Protein AF-A0A7Z0BJG9-F1 (afdb_monomer_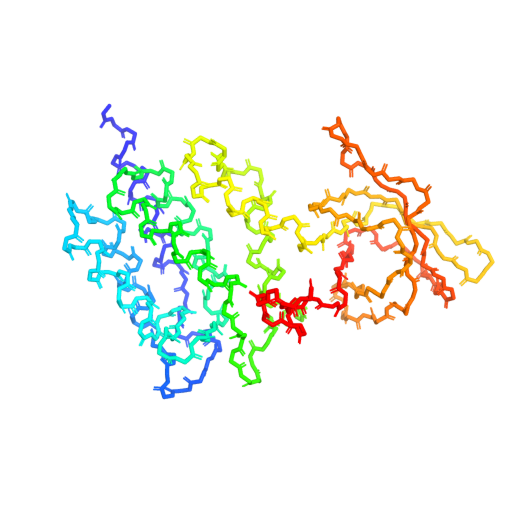lite)

Secondary structure (DSSP, 8-state):
--HHHHHHHHHHHHHHHS-GGGS---TTT--HHHHHHHHHHHHH--SHHHHHHHHHHHHBTTSEEGGGTEE-THHHHHHHHHHHHHHH--THHHHHHHHHHHHHHHSEEPTT-SB-TTS-BHHHHHHHHHSSSS--GGGGHHHHHHHHHHHHTS-EEEEEEEEEETTEEEEEEEEES---SS-EEEEEEETTEEEEEEEEEEEE--BTTB-EEEEEETT----S--TT-EEEETTTTTS-S-----

Radius of gyration: 19.1 Å; chains: 1; bounding box: 52×35×58 Å

Structure (mmCIF, N/CA/C/O backbone):
data_AF-A0A7Z0BJG9-F1
#
_entry.id   AF-A0A7Z0BJG9-F1
#
loop_
_atom_site.group_PDB
_atom_site.id
_atom_site.type_symbol
_atom_site.label_atom_id
_atom_site.label_alt_id
_atom_site.label_comp_id
_atom_site.label_asym_id
_atom_site.label_entity_id
_atom_site.label_seq_id
_atom_site.pdbx_PDB_ins_code
_atom_site.Cartn_x
_atom_site.Cartn_y
_atom_site.Cartn_z
_atom_site.occupancy
_atom_site.B_iso_or_equiv
_atom_site.auth_seq_id
_atom_site.auth_comp_id
_atom_site.auth_asym_id
_atom_site.auth_atom_id
_atom_site.pdbx_PDB_model_num
ATOM 1 N N . MET A 1 1 ? -28.431 11.168 9.954 1.00 44.25 1 MET A N 1
ATOM 2 C CA . MET A 1 1 ? -28.175 10.293 11.124 1.00 44.25 1 MET A CA 1
ATOM 3 C C . MET A 1 1 ? -28.339 8.784 10.853 1.00 44.25 1 MET A C 1
ATOM 5 O O . MET A 1 1 ? -28.050 8.002 11.743 1.00 44.25 1 MET A O 1
ATOM 9 N N . ARG A 1 2 ? -28.765 8.351 9.648 1.00 40.09 2 ARG A N 1
ATOM 10 C CA . ARG A 1 2 ? -28.899 6.925 9.264 1.00 40.09 2 ARG A CA 1
ATOM 11 C C . ARG A 1 2 ? -27.663 6.350 8.535 1.00 40.09 2 ARG A C 1
ATOM 13 O O . ARG A 1 2 ? -27.561 5.141 8.433 1.00 40.09 2 ARG A O 1
ATOM 20 N N . ARG A 1 3 ? -26.754 7.223 8.069 1.00 46.69 3 ARG A N 1
ATOM 21 C CA . ARG A 1 3 ? -25.541 6.903 7.288 1.00 46.69 3 ARG A CA 1
ATOM 22 C C . ARG A 1 3 ? -24.426 6.322 8.170 1.00 46.69 3 ARG A C 1
ATOM 24 O O . ARG A 1 3 ? -24.133 5.147 8.069 1.00 46.69 3 ARG A O 1
ATOM 31 N N . THR A 1 4 ? -24.037 7.044 9.225 1.00 54.84 4 THR A N 1
ATOM 32 C CA . THR A 1 4 ? -22.981 6.631 10.172 1.00 54.84 4 THR A CA 1
ATOM 33 C C . THR A 1 4 ? -23.188 5.286 10.875 1.00 54.84 4 THR A C 1
ATOM 35 O O . THR A 1 4 ? -22.225 4.714 11.366 1.00 54.84 4 THR A O 1
ATOM 38 N N . ARG A 1 5 ? -24.417 4.764 10.992 1.00 51.12 5 ARG A N 1
ATOM 39 C CA . ARG A 1 5 ? -24.651 3.431 11.586 1.00 51.12 5 ARG A CA 1
ATOM 40 C C . ARG A 1 5 ? -24.517 2.290 10.575 1.00 51.12 5 ARG A C 1
ATOM 42 O O . ARG A 1 5 ? -24.241 1.181 11.009 1.00 51.12 5 ARG A O 1
ATOM 49 N N . GLN A 1 6 ? -24.761 2.573 9.296 1.00 53.94 6 GLN A N 1
ATOM 50 C CA . GLN A 1 6 ? -24.572 1.634 8.196 1.00 53.94 6 GLN A CA 1
ATOM 51 C C . GLN A 1 6 ? -23.082 1.563 7.850 1.00 53.94 6 GLN A C 1
ATOM 53 O O . GLN A 1 6 ? -22.530 0.476 7.861 1.00 53.94 6 GLN A O 1
ATOM 58 N N . ASP A 1 7 ? -22.421 2.718 7.746 1.00 58.28 7 ASP A N 1
ATOM 59 C CA . ASP A 1 7 ? -20.985 2.816 7.449 1.00 58.28 7 ASP A CA 1
ATOM 60 C C . ASP A 1 7 ? -20.133 2.074 8.521 1.00 58.28 7 ASP A C 1
ATOM 62 O O . ASP A 1 7 ? -19.322 1.205 8.206 1.00 58.28 7 ASP A O 1
ATOM 66 N N . ASN A 1 8 ? -20.458 2.250 9.816 1.00 59.84 8 ASN A N 1
ATOM 67 C CA . ASN A 1 8 ? -19.818 1.491 10.908 1.00 59.84 8 ASN A CA 1
ATOM 68 C C . ASN A 1 8 ? -20.160 -0.017 10.929 1.00 59.84 8 ASN A C 1
ATOM 70 O O . ASN A 1 8 ? -19.468 -0.773 11.609 1.00 59.84 8 ASN A O 1
ATOM 74 N N . ALA A 1 9 ? -21.257 -0.465 10.309 1.00 64.38 9 ALA A N 1
ATOM 75 C CA . ALA A 1 9 ? -21.548 -1.897 10.183 1.00 64.38 9 ALA A CA 1
ATOM 76 C C . ALA A 1 9 ? -20.721 -2.494 9.036 1.00 64.38 9 ALA A C 1
ATOM 78 O O . ALA A 1 9 ? -20.099 -3.539 9.211 1.00 64.38 9 ALA A O 1
ATOM 79 N N . ASP A 1 10 ? -20.619 -1.756 7.931 1.00 84.12 10 ASP A N 1
ATOM 80 C CA . ASP A 1 10 ? -19.898 -2.160 6.729 1.00 84.12 10 ASP A CA 1
ATOM 81 C C . ASP A 1 10 ? -18.388 -2.335 7.005 1.00 84.12 10 ASP A C 1
ATOM 83 O O . ASP A 1 10 ? -17.791 -3.320 6.569 1.00 84.12 10 ASP A O 1
ATOM 87 N N . ILE A 1 11 ? -17.770 -1.455 7.808 1.00 89.44 11 ILE A N 1
ATOM 88 C CA . ILE A 1 11 ? -16.346 -1.587 8.173 1.00 89.44 11 ILE A CA 1
ATOM 89 C C . ILE A 1 11 ? -16.060 -2.774 9.101 1.00 89.44 11 ILE A C 1
ATOM 91 O O . ILE A 1 11 ? -15.011 -3.411 9.022 1.00 89.44 11 ILE A O 1
ATOM 95 N N . VAL A 1 12 ? -16.995 -3.096 9.993 1.00 91.25 12 VAL A N 1
ATOM 96 C CA . VAL A 1 12 ? -16.856 -4.220 10.928 1.00 91.25 12 VAL A CA 1
ATOM 97 C C . VAL A 1 12 ? -16.979 -5.535 10.181 1.00 91.25 12 VAL A C 1
ATOM 99 O O . VAL A 1 12 ? -16.172 -6.434 10.410 1.00 91.25 12 VAL A O 1
ATOM 102 N N . ASP A 1 13 ? -17.937 -5.623 9.264 1.00 92.38 13 ASP A N 1
ATOM 103 C CA . ASP A 1 13 ? -18.095 -6.783 8.396 1.00 92.38 13 ASP A CA 1
ATOM 104 C C . ASP A 1 13 ? -16.853 -6.968 7.507 1.00 92.38 13 ASP A C 1
ATOM 106 O O . ASP A 1 13 ? -16.389 -8.094 7.330 1.00 92.38 13 ASP A O 1
ATOM 110 N N . ALA A 1 14 ? -16.243 -5.876 7.027 1.00 94.12 14 ALA A N 1
ATOM 111 C CA . ALA A 1 14 ? -14.986 -5.928 6.280 1.00 94.12 14 ALA A CA 1
ATOM 112 C C . ALA A 1 14 ? -13.800 -6.437 7.125 1.00 94.12 14 ALA A C 1
ATOM 114 O O . ALA A 1 14 ? -13.009 -7.242 6.634 1.00 94.12 14 ALA A O 1
ATOM 115 N N . ILE A 1 15 ? -13.690 -6.029 8.397 1.00 96.75 15 ILE A N 1
ATOM 116 C CA . ILE A 1 15 ? -12.659 -6.536 9.325 1.00 96.75 15 ILE A CA 1
ATOM 117 C C . ILE A 1 15 ? -12.824 -8.044 9.565 1.00 96.75 15 ILE A C 1
ATOM 119 O O . ILE A 1 15 ? -11.832 -8.777 9.577 1.00 96.75 15 ILE A O 1
ATOM 123 N N . GLU A 1 16 ? -14.059 -8.510 9.768 1.00 95.88 16 GLU A N 1
ATOM 124 C CA . GLU A 1 16 ? -14.365 -9.924 10.034 1.00 95.88 16 GLU A CA 1
ATOM 125 C C . GLU A 1 16 ? -14.269 -10.803 8.774 1.00 95.88 16 GLU A C 1
ATOM 127 O O . GLU A 1 16 ? -14.049 -12.008 8.879 1.00 95.88 16 GLU A O 1
ATOM 132 N N . ALA A 1 17 ? -14.378 -10.219 7.577 1.00 96.38 17 ALA A N 1
ATOM 133 C CA . ALA A 1 17 ? -14.200 -10.934 6.314 1.00 96.38 17 ALA A CA 1
ATOM 134 C C . ALA A 1 17 ? -12.739 -11.341 6.038 1.00 96.38 17 ALA A C 1
ATOM 136 O O . ALA A 1 17 ? -12.492 -12.217 5.205 1.00 96.38 17 ALA A O 1
ATOM 137 N N . VAL A 1 18 ? -11.764 -10.722 6.711 1.00 97.12 18 VAL A N 1
ATOM 138 C CA . VAL A 1 18 ? -10.344 -11.056 6.559 1.00 97.12 18 VAL A CA 1
ATOM 139 C C . VAL A 1 18 ? -9.996 -12.263 7.433 1.00 97.12 18 VAL A C 1
ATOM 141 O O . VAL A 1 18 ? -10.108 -12.220 8.657 1.00 97.12 18 VAL A O 1
ATOM 144 N N . ASP A 1 19 ? -9.485 -13.334 6.819 1.00 97.12 19 ASP A N 1
ATOM 145 C CA . ASP A 1 19 ? -8.899 -14.453 7.565 1.00 97.12 19 ASP A CA 1
ATOM 146 C C . ASP A 1 19 ? -7.485 -14.099 8.048 1.00 97.12 19 ASP A C 1
ATOM 148 O O . ASP A 1 19 ? -6.475 -14.496 7.458 1.00 97.12 19 ASP A O 1
ATOM 152 N N . TRP A 1 20 ? -7.415 -13.345 9.146 1.00 97.69 20 TRP A N 1
ATOM 153 C CA . TRP A 1 20 ? -6.162 -12.907 9.765 1.00 97.69 20 TRP A CA 1
ATOM 154 C C . TRP A 1 20 ? -5.228 -14.073 10.127 1.00 97.69 20 TRP A C 1
ATOM 156 O O . TRP A 1 20 ? -4.013 -13.910 10.110 1.00 97.69 20 TRP A O 1
ATOM 166 N N . ASN A 1 21 ? -5.755 -15.266 10.425 1.00 97.31 21 ASN A N 1
ATOM 167 C CA . ASN A 1 21 ? -4.921 -16.417 10.795 1.00 97.31 21 ASN A CA 1
ATOM 168 C C . ASN A 1 21 ? -4.201 -17.037 9.592 1.00 97.31 21 ASN A C 1
ATOM 170 O O . ASN A 1 21 ? -3.190 -17.714 9.771 1.00 97.31 21 ASN A O 1
ATOM 174 N N . SER A 1 22 ? -4.709 -16.816 8.377 1.00 96.00 22 SER A N 1
ATOM 175 C CA . SER A 1 22 ? -4.068 -17.281 7.143 1.00 96.00 22 SER A CA 1
ATOM 176 C C . SER A 1 22 ? -2.895 -16.403 6.696 1.00 96.00 22 SER A C 1
ATOM 178 O O . SER A 1 22 ? -2.123 -16.801 5.818 1.00 96.00 22 SER A O 1
ATOM 180 N N . LEU A 1 23 ? -2.758 -15.203 7.271 1.00 96.38 23 LEU A N 1
ATOM 181 C CA . LEU A 1 23 ? -1.743 -14.251 6.848 1.00 96.38 23 LEU A CA 1
ATOM 182 C C . LEU A 1 23 ? -0.359 -14.674 7.354 1.00 96.38 23 LEU A C 1
ATOM 184 O O . LEU A 1 23 ? -0.210 -15.089 8.506 1.00 96.38 23 LEU A O 1
ATOM 188 N N . PRO A 1 24 ? 0.681 -14.562 6.511 1.00 95.31 24 PRO A N 1
ATOM 189 C CA . PRO A 1 24 ? 2.029 -14.908 6.918 1.00 95.31 24 PRO A CA 1
ATOM 190 C C . PRO A 1 24 ? 2.563 -13.880 7.921 1.00 95.31 24 PRO A C 1
ATOM 192 O O . PRO A 1 24 ? 2.354 -12.676 7.775 1.00 95.31 24 PRO A O 1
ATOM 195 N N . GLY A 1 25 ? 3.324 -14.354 8.902 1.00 94.31 25 GLY A N 1
ATOM 196 C CA . GLY A 1 25 ? 4.032 -13.496 9.839 1.00 94.31 25 GLY A CA 1
ATOM 197 C C . GLY A 1 25 ? 4.959 -14.288 10.763 1.00 94.31 25 GLY A C 1
ATOM 198 O O . GLY A 1 25 ? 4.869 -15.517 10.832 1.00 94.31 25 GLY A O 1
ATOM 199 N N . PRO A 1 26 ? 5.876 -13.605 11.463 1.00 94.62 26 PRO A N 1
ATOM 200 C CA . PRO A 1 26 ? 6.728 -14.228 12.472 1.00 94.62 26 PRO A CA 1
ATOM 201 C C . PRO A 1 26 ? 5.891 -14.790 13.630 1.00 94.62 26 PRO A C 1
ATOM 203 O O . PRO A 1 26 ? 5.207 -14.032 14.310 1.00 94.62 26 PRO A O 1
ATOM 206 N N . ALA A 1 27 ? 5.973 -16.101 13.879 1.00 92.06 27 ALA A N 1
ATOM 207 C CA . ALA A 1 27 ? 5.079 -16.816 14.801 1.00 92.06 27 ALA A CA 1
ATOM 208 C C . ALA A 1 27 ? 5.044 -16.253 16.237 1.00 92.06 27 ALA A C 1
ATOM 210 O O . ALA A 1 27 ? 3.990 -16.260 16.866 1.00 92.06 27 ALA A O 1
ATOM 211 N N . ASP A 1 28 ? 6.169 -15.736 16.739 1.00 93.00 28 ASP A N 1
ATOM 212 C CA . ASP A 1 28 ? 6.267 -15.214 18.111 1.00 93.00 28 ASP A CA 1
ATOM 213 C C . ASP A 1 28 ? 5.829 -13.743 18.248 1.00 93.00 28 ASP A C 1
ATOM 215 O O . ASP A 1 28 ? 5.681 -13.237 19.364 1.00 93.00 28 ASP A O 1
ATOM 219 N N . TYR A 1 29 ? 5.612 -13.047 17.127 1.00 95.88 29 TYR A N 1
ATOM 220 C CA . TYR A 1 29 ? 5.373 -11.600 17.103 1.00 95.88 29 TYR A CA 1
ATOM 221 C C . TYR A 1 29 ? 4.052 -11.227 16.435 1.00 95.88 29 TYR A C 1
ATOM 223 O O . TYR A 1 29 ? 3.315 -10.403 16.976 1.00 95.88 29 TYR A O 1
ATOM 231 N N . TYR A 1 30 ? 3.726 -11.836 15.293 1.00 98.00 30 TYR A N 1
ATOM 232 C CA . TYR A 1 30 ? 2.462 -11.590 14.615 1.00 98.00 30 TYR A CA 1
ATOM 233 C C . TYR A 1 30 ? 1.312 -12.242 15.386 1.00 98.00 30 TYR A C 1
ATOM 235 O O . TYR A 1 30 ? 1.293 -13.450 15.619 1.00 98.00 30 TYR A O 1
ATOM 243 N N . ARG A 1 31 ? 0.336 -11.424 15.780 1.00 98.12 31 ARG A N 1
ATOM 244 C CA . ARG A 1 31 ? -0.830 -11.825 16.570 1.00 98.12 31 ARG A CA 1
ATOM 245 C C . ARG A 1 31 ? -2.102 -11.519 15.774 1.00 98.12 31 ARG A C 1
ATOM 247 O O . ARG A 1 31 ? -2.623 -10.407 15.879 1.00 98.12 31 ARG A O 1
ATOM 254 N N . PRO A 1 32 ? -2.652 -12.496 15.026 1.00 97.81 32 PRO A N 1
ATOM 255 C CA . PRO A 1 32 ? -3.867 -12.314 14.226 1.00 97.81 32 PRO A CA 1
ATOM 256 C C . PRO A 1 32 ? -5.051 -11.743 15.014 1.00 97.81 32 PRO A C 1
ATOM 258 O O . PRO A 1 32 ? -5.783 -10.881 14.532 1.00 97.81 32 PRO A O 1
ATOM 261 N N . THR A 1 33 ? -5.221 -12.186 16.262 1.00 97.69 33 THR A N 1
ATOM 262 C CA . THR A 1 33 ? -6.279 -11.688 17.149 1.00 97.69 33 THR A CA 1
ATOM 263 C C . THR A 1 33 ? -6.099 -10.212 17.482 1.00 97.69 33 THR A C 1
ATOM 265 O O . THR A 1 33 ? -7.085 -9.483 17.489 1.00 97.69 33 THR A O 1
ATOM 268 N N . ALA A 1 34 ? -4.861 -9.752 17.680 1.00 97.88 34 ALA A N 1
ATOM 269 C CA . ALA A 1 34 ? -4.562 -8.349 17.946 1.00 97.88 34 ALA A CA 1
ATOM 270 C C . ALA A 1 34 ? -4.846 -7.460 16.724 1.00 97.88 34 ALA A C 1
ATOM 272 O O . ALA A 1 34 ? -5.331 -6.344 16.898 1.00 97.88 34 ALA A O 1
ATOM 273 N N . ALA A 1 35 ? -4.621 -7.964 15.503 1.00 98.25 35 ALA A N 1
ATOM 274 C CA . ALA A 1 35 ? -5.007 -7.271 14.271 1.00 98.25 35 ALA A CA 1
ATOM 275 C C . ALA A 1 35 ? -6.530 -7.064 14.203 1.00 98.25 35 ALA A C 1
ATOM 277 O O . ALA A 1 35 ? -7.015 -5.935 14.116 1.00 98.25 35 ALA A O 1
ATOM 278 N N . ARG A 1 36 ? -7.289 -8.159 14.328 1.00 98.25 36 ARG A N 1
ATOM 279 C CA . ARG A 1 36 ? -8.757 -8.145 14.261 1.00 98.25 36 ARG A CA 1
ATOM 280 C C . ARG A 1 36 ? -9.382 -7.296 15.371 1.00 98.25 36 ARG A C 1
ATOM 282 O O . ARG A 1 36 ? -10.182 -6.402 15.103 1.00 98.25 36 ARG A O 1
ATOM 289 N N . GLU A 1 37 ? -9.018 -7.561 16.624 1.00 98.06 37 GLU A N 1
ATOM 290 C CA . GLU A 1 37 ? -9.596 -6.879 17.788 1.00 98.06 37 GLU A CA 1
ATOM 291 C C . GLU A 1 37 ? -9.157 -5.418 17.866 1.00 98.06 37 GLU A C 1
ATOM 293 O O . GLU A 1 37 ? -9.969 -4.557 18.199 1.00 98.06 37 GLU A O 1
ATOM 298 N N . GLY A 1 38 ? -7.906 -5.119 17.508 1.00 98.44 38 GLY A N 1
ATOM 299 C CA . GLY A 1 38 ? -7.394 -3.757 17.431 1.00 98.44 38 GLY A CA 1
ATOM 300 C C . GLY A 1 38 ? -8.188 -2.902 16.444 1.00 98.44 38 GLY A C 1
ATOM 301 O O . GLY A 1 38 ? -8.696 -1.851 16.831 1.00 98.44 38 GLY A O 1
ATOM 302 N N . LEU A 1 39 ? -8.397 -3.381 15.212 1.00 98.50 39 LEU A N 1
ATOM 303 C CA . LEU A 1 39 ? -9.208 -2.677 14.208 1.00 98.50 39 LEU A CA 1
ATOM 304 C C . LEU A 1 39 ? -10.664 -2.519 14.663 1.00 98.50 39 LEU A C 1
ATOM 306 O O . LEU A 1 39 ? -11.231 -1.429 14.584 1.00 98.50 39 LEU A O 1
ATOM 310 N N . HIS A 1 40 ? -11.262 -3.582 15.207 1.00 97.75 40 HIS A N 1
ATOM 311 C CA . HIS A 1 40 ? -12.639 -3.562 15.701 1.00 97.75 40 HIS A CA 1
ATOM 312 C C . HIS A 1 40 ? -12.839 -2.544 16.836 1.00 97.75 40 HIS A C 1
ATOM 314 O O . HIS A 1 40 ? -13.858 -1.839 16.882 1.00 97.75 40 HIS A O 1
ATOM 320 N N . ASN A 1 41 ? -11.880 -2.476 17.761 1.00 98.00 41 ASN A N 1
ATOM 321 C CA . ASN A 1 41 ? -11.899 -1.553 18.889 1.00 98.00 41 ASN A CA 1
ATOM 322 C C . ASN A 1 41 ? -11.640 -0.119 18.429 1.00 98.00 41 ASN A C 1
ATOM 324 O O . ASN A 1 41 ? -12.351 0.785 18.867 1.00 98.00 41 ASN A O 1
ATOM 328 N N . LEU A 1 42 ? -10.706 0.089 17.498 1.00 98.31 42 LEU A N 1
ATOM 329 C CA . LEU A 1 42 ? -10.414 1.408 16.943 1.00 98.31 42 LEU A CA 1
ATOM 330 C C . LEU A 1 42 ? -11.630 1.980 16.201 1.00 98.31 42 LEU A C 1
ATOM 332 O O . LEU A 1 42 ? -12.037 3.110 16.469 1.00 98.31 42 LEU A O 1
ATOM 336 N N . ALA A 1 43 ? -12.298 1.164 15.378 1.00 97.06 43 ALA A N 1
ATOM 337 C CA . ALA A 1 43 ? -13.532 1.539 14.686 1.00 97.06 43 ALA A CA 1
ATOM 338 C C . ALA A 1 43 ? -14.671 1.924 15.654 1.00 97.06 43 ALA A C 1
ATOM 340 O O . ALA A 1 43 ? -15.577 2.679 15.301 1.00 97.06 43 ALA A O 1
ATOM 341 N N . ARG A 1 44 ? -14.652 1.444 16.904 1.00 95.88 44 ARG A N 1
ATOM 342 C CA . ARG A 1 44 ? -15.682 1.744 17.918 1.00 95.88 44 ARG A CA 1
ATOM 343 C C . ARG A 1 44 ? -15.273 2.791 18.945 1.00 95.88 44 ARG A C 1
ATOM 345 O O . ARG A 1 44 ? -16.164 3.281 19.644 1.00 95.88 44 ARG A O 1
ATOM 352 N N . ALA A 1 45 ? -13.997 3.158 19.005 1.00 96.88 45 ALA A N 1
ATOM 353 C CA . ALA A 1 45 ? -13.448 4.033 20.029 1.00 96.88 45 ALA A CA 1
ATOM 354 C C . ALA A 1 45 ? -14.185 5.381 20.092 1.00 96.88 45 ALA A C 1
ATOM 356 O O . ALA A 1 45 ? -14.398 6.060 19.082 1.00 96.88 45 ALA A O 1
ATOM 357 N N . ARG A 1 46 ? -14.593 5.769 21.299 1.00 93.69 46 ARG A N 1
ATOM 358 C CA . ARG A 1 46 ? -15.336 7.002 21.606 1.00 93.69 46 ARG A CA 1
ATOM 359 C C . ARG A 1 46 ? -14.469 8.071 22.261 1.00 93.69 46 ARG A C 1
ATOM 361 O O . ARG A 1 46 ? -14.942 9.184 22.472 1.00 93.69 46 ARG A O 1
ATOM 368 N N . GLY A 1 47 ? -13.221 7.749 22.590 1.00 94.50 47 GLY A N 1
ATOM 369 C CA . GLY A 1 47 ? -12.298 8.674 23.231 1.00 94.50 47 GLY A CA 1
ATOM 370 C C . GLY A 1 47 ? -10.846 8.215 23.163 1.00 94.50 47 GLY A C 1
ATOM 371 O O . GLY A 1 47 ? -10.539 7.124 22.687 1.00 94.50 47 GLY A O 1
ATOM 372 N N . HIS A 1 48 ? -9.961 9.070 23.673 1.00 97.19 48 HIS A N 1
ATOM 373 C CA . HIS A 1 48 ? -8.508 8.924 23.570 1.00 97.19 48 HIS A CA 1
ATOM 374 C C . HIS A 1 48 ? -7.982 7.604 24.137 1.00 97.19 48 HIS A C 1
ATOM 376 O O . HIS A 1 48 ? -7.208 6.929 23.473 1.00 97.19 48 HIS A O 1
ATOM 382 N N . THR A 1 49 ? -8.424 7.196 25.329 1.00 98.00 49 THR A N 1
ATOM 383 C CA . THR A 1 49 ? -7.934 5.963 25.965 1.00 98.00 49 THR A CA 1
ATOM 384 C C . THR A 1 49 ? -8.311 4.708 25.179 1.00 98.00 49 THR A C 1
ATOM 386 O O . THR A 1 49 ? -7.496 3.800 25.053 1.00 98.00 49 THR A O 1
ATOM 389 N N . GLU A 1 50 ? -9.524 4.659 24.623 1.00 98.25 50 GLU A N 1
ATOM 390 C CA . GLU A 1 50 ? -9.978 3.525 23.809 1.00 98.25 50 GLU A CA 1
ATOM 391 C C . GLU A 1 50 ? -9.216 3.461 22.482 1.00 98.25 50 GLU A C 1
ATOM 393 O O . GLU A 1 50 ? -8.753 2.389 22.099 1.00 98.25 50 GLU A O 1
ATOM 398 N N . ALA A 1 51 ? -9.032 4.609 21.817 1.00 98.44 51 ALA A N 1
ATOM 399 C CA . ALA A 1 51 ? -8.271 4.695 20.572 1.00 98.44 51 ALA A CA 1
ATOM 400 C C . ALA A 1 51 ? -6.799 4.313 20.785 1.00 98.44 51 ALA A C 1
ATOM 402 O O . ALA A 1 51 ? -6.281 3.469 20.061 1.00 98.44 51 ALA A O 1
ATOM 403 N N . ALA A 1 52 ? -6.157 4.849 21.827 1.00 98.06 52 ALA A N 1
ATOM 404 C CA . ALA A 1 52 ? -4.774 4.526 22.169 1.00 98.06 52 ALA A CA 1
ATOM 405 C C . ALA A 1 52 ? -4.607 3.041 22.517 1.00 98.06 52 ALA A C 1
ATOM 407 O O . ALA A 1 52 ? -3.689 2.395 22.028 1.00 98.06 52 ALA A O 1
ATOM 408 N N . SER A 1 53 ? -5.522 2.464 23.304 1.00 98.25 53 SER A N 1
ATOM 409 C CA . SER A 1 53 ? -5.473 1.033 23.624 1.00 98.25 53 SER A CA 1
ATOM 410 C C . SER A 1 53 ? -5.650 0.159 22.380 1.00 98.25 53 SER A C 1
ATOM 412 O O . SER A 1 53 ? -4.953 -0.845 22.235 1.00 98.25 53 SER A O 1
ATOM 414 N N . ALA A 1 54 ? -6.552 0.525 21.468 1.00 98.56 54 ALA A N 1
ATOM 415 C CA . ALA A 1 54 ? -6.725 -0.180 20.203 1.00 98.56 54 ALA A CA 1
ATOM 416 C C . ALA A 1 54 ? -5.473 -0.074 19.315 1.00 98.56 54 ALA A C 1
ATOM 418 O O . ALA A 1 54 ? -5.008 -1.088 18.794 1.00 98.56 54 ALA A O 1
ATOM 419 N N . ALA A 1 55 ? -4.883 1.120 19.220 1.00 98.50 55 ALA A N 1
ATOM 420 C CA . ALA A 1 55 ? -3.647 1.351 18.486 1.00 98.50 55 ALA A CA 1
ATOM 421 C C . ALA A 1 55 ? -2.478 0.551 19.066 1.00 98.50 55 ALA A C 1
ATOM 423 O O . ALA A 1 55 ? -1.776 -0.110 18.313 1.00 98.50 55 ALA A O 1
ATOM 424 N N . SER A 1 56 ? -2.324 0.488 20.393 1.00 98.06 56 SER A N 1
ATOM 425 C CA . SER A 1 56 ? -1.290 -0.340 21.030 1.00 98.06 56 SER A CA 1
ATOM 426 C C . SER A 1 56 ? -1.444 -1.834 20.728 1.00 98.06 56 SER A C 1
ATOM 428 O O . SER A 1 56 ? -0.442 -2.532 20.606 1.00 98.06 56 SER A O 1
ATOM 430 N N . HIS A 1 57 ? -2.669 -2.352 20.573 1.00 96.50 57 HIS A N 1
ATOM 431 C CA . HIS A 1 57 ? -2.858 -3.744 20.141 1.00 96.50 57 HIS A CA 1
ATOM 432 C C . HIS A 1 57 ? -2.380 -3.963 18.701 1.00 96.50 57 HIS A C 1
ATOM 434 O O . HIS A 1 57 ? -1.716 -4.962 18.417 1.00 96.50 57 HIS A O 1
ATOM 440 N N . LEU A 1 58 ? -2.679 -3.022 17.803 1.00 98.62 58 LEU A N 1
ATOM 441 C CA . LEU A 1 58 ? -2.213 -3.055 16.415 1.00 98.62 58 LEU A CA 1
ATOM 442 C C . LEU A 1 58 ? -0.690 -2.908 16.331 1.00 98.62 58 LEU A C 1
ATOM 444 O O . LEU A 1 58 ? -0.049 -3.631 15.564 1.00 98.62 58 LEU A O 1
ATOM 448 N N . ALA A 1 59 ? -0.129 -2.038 17.170 1.00 98.06 59 ALA A N 1
ATOM 449 C CA . ALA A 1 59 ? 1.283 -1.703 17.218 1.00 98.06 59 ALA A CA 1
ATOM 450 C C . ALA A 1 59 ? 2.160 -2.751 17.915 1.00 98.06 59 ALA A C 1
ATOM 452 O O . ALA A 1 59 ? 3.334 -2.881 17.593 1.00 98.06 59 ALA A O 1
ATOM 453 N N . GLY A 1 60 ? 1.600 -3.527 18.843 1.00 96.94 60 GLY A N 1
ATOM 454 C CA . GLY A 1 60 ? 2.325 -4.526 19.632 1.00 96.94 60 GLY A CA 1
ATOM 455 C C . GLY A 1 60 ? 2.324 -5.940 19.044 1.00 96.94 60 GLY A C 1
ATOM 456 O O . GLY A 1 60 ? 2.556 -6.899 19.784 1.00 96.94 60 GLY A O 1
ATOM 457 N N . GLY A 1 61 ? 2.003 -6.112 17.759 1.00 96.31 61 GLY A N 1
ATOM 458 C CA . GLY A 1 61 ? 1.939 -7.437 17.136 1.00 96.31 61 GLY A CA 1
ATOM 459 C C . GLY A 1 61 ? 0.833 -7.628 16.097 1.00 96.31 61 GLY A C 1
ATOM 460 O O . GLY A 1 61 ? 0.823 -8.649 15.410 1.00 96.31 61 GLY A O 1
ATOM 461 N N . GLY A 1 62 ? -0.125 -6.703 15.992 1.00 97.69 62 GLY A N 1
ATOM 462 C CA . GLY A 1 62 ? -1.257 -6.837 15.073 1.00 97.69 62 GLY A CA 1
ATOM 463 C C . GLY A 1 62 ? -0.859 -6.617 13.615 1.00 97.69 62 GLY A C 1
ATOM 464 O O . GLY A 1 62 ? -1.072 -7.483 12.777 1.00 97.69 62 GLY A O 1
ATOM 465 N N . ILE A 1 63 ? -0.268 -5.471 13.299 1.00 98.31 63 ILE A N 1
ATOM 466 C CA . ILE A 1 63 ? 0.129 -5.114 11.920 1.00 98.31 63 ILE A CA 1
ATOM 467 C C . ILE A 1 63 ? 1.570 -4.617 11.842 1.00 98.31 63 ILE A C 1
ATOM 469 O O . ILE A 1 63 ? 2.223 -4.744 10.806 1.00 98.31 63 ILE A O 1
ATOM 473 N N . ILE A 1 64 ? 2.074 -4.119 12.965 1.00 97.94 64 ILE A N 1
ATOM 474 C CA . ILE A 1 64 ? 3.459 -3.737 13.188 1.00 97.94 64 ILE A CA 1
ATOM 475 C C . ILE A 1 64 ? 3.895 -4.271 14.561 1.00 97.94 64 ILE A C 1
ATOM 477 O O . ILE A 1 64 ? 3.080 -4.771 15.345 1.00 97.94 64 ILE A O 1
ATOM 481 N N . HIS A 1 65 ? 5.190 -4.172 14.832 1.00 97.25 65 HIS A N 1
ATOM 482 C CA . HIS A 1 65 ? 5.780 -4.309 16.156 1.00 97.25 65 HIS A CA 1
ATOM 483 C C . HIS A 1 65 ? 6.650 -3.078 16.416 1.00 97.25 65 HIS A C 1
ATOM 485 O O . HIS A 1 65 ? 7.798 -3.008 15.965 1.00 97.25 65 HIS A O 1
ATOM 491 N N . ASP A 1 66 ? 6.061 -2.098 17.097 1.00 94.00 66 ASP A N 1
ATOM 492 C CA . ASP A 1 66 ? 6.613 -0.764 17.356 1.00 94.00 66 ASP A CA 1
ATOM 493 C C . ASP A 1 66 ? 7.980 -0.796 18.027 1.00 94.00 66 ASP A C 1
ATOM 495 O O . ASP A 1 66 ? 8.910 -0.118 17.594 1.00 94.00 66 ASP A O 1
ATOM 499 N N . HIS A 1 67 ? 8.155 -1.678 19.005 1.00 93.06 67 HIS A N 1
ATOM 500 C CA . HIS A 1 67 ? 9.400 -1.807 19.738 1.00 93.06 67 HIS A CA 1
ATOM 501 C C . HIS A 1 67 ? 10.573 -2.235 18.845 1.00 93.06 67 HIS A C 1
ATOM 503 O O . HIS A 1 67 ? 11.724 -1.911 19.131 1.00 93.06 67 HIS A O 1
ATOM 509 N N . SER A 1 68 ? 10.295 -2.957 17.757 1.00 92.81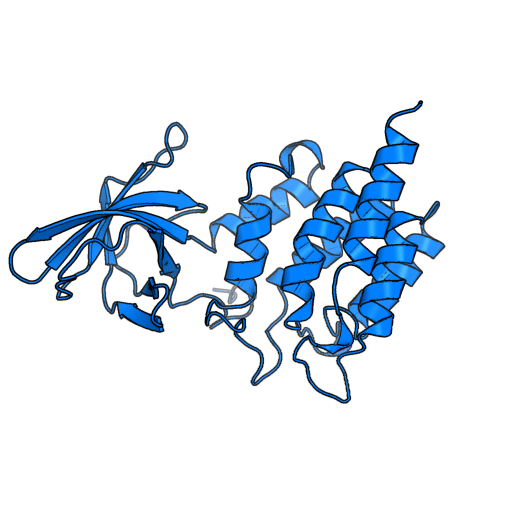 68 SER A N 1
ATOM 510 C CA . SER A 1 68 ? 11.308 -3.353 16.773 1.00 92.81 68 SER A CA 1
ATOM 511 C C . SER A 1 68 ? 11.328 -2.463 15.531 1.00 92.81 68 SER A C 1
ATOM 513 O O . SER A 1 68 ? 12.195 -2.663 14.683 1.00 92.81 68 SER A O 1
ATOM 515 N N . GLY A 1 69 ? 10.395 -1.514 15.398 1.00 95.50 69 GLY A N 1
ATOM 516 C CA . GLY A 1 69 ? 10.230 -0.709 14.188 1.00 95.50 69 GLY A CA 1
ATOM 517 C C . GLY A 1 69 ? 9.954 -1.568 12.953 1.00 95.50 69 GLY A C 1
ATOM 518 O O . GLY A 1 69 ? 10.531 -1.315 11.890 1.00 95.50 69 GLY A O 1
ATOM 519 N N . THR A 1 70 ? 9.145 -2.629 13.101 1.00 96.25 70 THR A N 1
ATOM 520 C CA . THR A 1 70 ? 8.889 -3.595 12.021 1.00 96.25 70 THR A CA 1
ATOM 521 C C . THR A 1 70 ? 7.437 -3.668 11.577 1.00 96.25 70 THR A C 1
ATOM 523 O O . THR A 1 70 ? 6.549 -3.686 12.423 1.00 96.25 70 THR A O 1
ATOM 526 N N . VAL A 1 71 ? 7.205 -3.821 10.272 1.00 97.38 71 VAL A N 1
ATOM 527 C CA . VAL A 1 71 ? 5.880 -4.034 9.666 1.00 97.38 71 VAL A CA 1
ATOM 528 C C . VAL A 1 71 ? 5.672 -5.487 9.227 1.00 97.38 71 VAL A C 1
ATOM 530 O O . VAL A 1 71 ? 6.605 -6.161 8.774 1.00 97.38 71 VAL A O 1
ATOM 533 N N . PHE A 1 72 ? 4.439 -5.978 9.370 1.00 97.75 72 PHE A N 1
ATOM 534 C CA . PHE A 1 72 ? 4.024 -7.324 8.970 1.00 97.75 72 PHE A CA 1
ATOM 535 C C . PHE A 1 72 ? 3.174 -7.312 7.695 1.00 97.75 72 PHE A C 1
ATOM 537 O O . PHE A 1 72 ? 2.522 -6.312 7.398 1.00 97.75 72 PHE A O 1
ATOM 544 N N . PRO A 1 73 ? 3.077 -8.445 6.973 1.00 97.94 73 PRO A N 1
ATOM 545 C CA . PRO A 1 73 ? 2.199 -8.568 5.808 1.00 97.94 73 PRO A CA 1
ATOM 546 C C . PRO A 1 73 ? 0.733 -8.204 6.076 1.00 97.94 73 PRO A C 1
ATOM 548 O O . PRO A 1 73 ? 0.053 -7.720 5.175 1.00 97.94 73 PRO A O 1
ATOM 551 N N . ALA A 1 74 ? 0.258 -8.388 7.312 1.00 98.31 74 ALA A N 1
ATOM 552 C CA . ALA A 1 74 ? -1.092 -8.011 7.726 1.00 98.31 74 ALA A CA 1
ATOM 553 C C . ALA A 1 74 ? -1.393 -6.511 7.568 1.00 98.31 74 ALA A C 1
ATOM 555 O O . ALA A 1 74 ? -2.552 -6.155 7.362 1.00 98.31 74 ALA A O 1
ATOM 556 N N . ALA A 1 75 ? -0.373 -5.645 7.600 1.00 98.50 75 ALA A N 1
ATOM 557 C CA . ALA A 1 75 ? -0.541 -4.212 7.378 1.00 98.50 75 ALA A CA 1
ATOM 558 C C . ALA A 1 75 ? -1.187 -3.907 6.024 1.00 98.50 75 ALA A C 1
ATOM 560 O O . ALA A 1 75 ? -2.070 -3.065 5.971 1.00 98.50 75 ALA A O 1
ATOM 561 N N . VAL A 1 76 ? -0.849 -4.657 4.966 1.00 98.06 76 VAL A N 1
ATOM 562 C CA . VAL A 1 76 ? -1.410 -4.447 3.619 1.00 98.06 76 VAL A CA 1
ATOM 563 C C . VAL A 1 76 ? -2.938 -4.534 3.629 1.00 98.06 76 VAL A C 1
ATOM 565 O O . VAL A 1 76 ? -3.604 -3.674 3.067 1.00 98.06 76 VAL A O 1
ATOM 568 N N . LEU A 1 77 ? -3.508 -5.540 4.301 1.00 97.94 77 LEU A N 1
ATOM 569 C CA . LEU A 1 77 ? -4.966 -5.690 4.390 1.00 97.94 77 LEU A CA 1
ATOM 570 C C . LEU A 1 77 ? -5.600 -4.758 5.427 1.00 97.94 77 LEU A C 1
ATOM 572 O O . LEU A 1 77 ? -6.775 -4.420 5.306 1.00 97.94 77 LEU A O 1
ATOM 576 N N . ALA A 1 78 ? -4.841 -4.336 6.438 1.00 98.44 78 ALA A N 1
ATOM 577 C CA . ALA A 1 78 ? -5.318 -3.394 7.439 1.00 98.44 78 ALA A CA 1
ATOM 578 C C . ALA A 1 78 ? -5.366 -1.951 6.923 1.00 98.44 78 ALA A C 1
ATOM 580 O O . ALA A 1 78 ? -6.249 -1.210 7.339 1.00 98.44 78 ALA A O 1
ATOM 581 N N . THR A 1 79 ? -4.474 -1.549 6.012 1.00 98.31 79 THR A N 1
ATOM 582 C CA . THR A 1 79 ? -4.415 -0.185 5.465 1.00 98.31 79 THR A CA 1
ATOM 583 C C . THR A 1 79 ? -5.762 0.317 4.944 1.00 98.31 79 THR A C 1
ATOM 585 O O . THR A 1 79 ? -6.208 1.343 5.449 1.00 98.31 79 THR A O 1
ATOM 588 N N . PRO A 1 80 ? -6.470 -0.357 4.013 1.00 96.62 80 PRO A N 1
ATOM 589 C CA . PRO A 1 80 ? -7.753 0.155 3.530 1.00 96.62 80 PRO A CA 1
ATOM 590 C C . PRO A 1 80 ? -8.799 0.286 4.650 1.00 96.62 80 PRO A C 1
ATOM 592 O O . PRO A 1 80 ? -9.604 1.212 4.625 1.00 96.62 80 PRO A O 1
ATOM 595 N N . LEU A 1 81 ? -8.752 -0.583 5.667 1.00 97.44 81 LEU A N 1
ATOM 596 C CA . LEU A 1 81 ? -9.640 -0.513 6.832 1.00 97.44 81 LEU A CA 1
ATOM 597 C C . LEU A 1 81 ? -9.288 0.682 7.730 1.00 97.44 81 LEU A C 1
ATOM 599 O O . LEU A 1 81 ? -10.179 1.392 8.181 1.00 97.44 81 LEU A O 1
ATOM 603 N N . LEU A 1 82 ? -8.001 0.945 7.965 1.00 97.94 82 LEU A N 1
ATOM 604 C CA . LEU A 1 82 ? -7.535 2.112 8.720 1.00 97.94 82 LEU A CA 1
ATOM 605 C C . LEU A 1 82 ? -7.875 3.421 8.004 1.00 97.94 82 LEU A C 1
ATOM 607 O O . LEU A 1 82 ? -8.329 4.358 8.654 1.00 97.94 82 LEU A O 1
ATOM 611 N N . LEU A 1 83 ? -7.720 3.474 6.679 1.00 96.44 83 LEU A N 1
ATOM 612 C CA . LEU A 1 83 ? -8.115 4.637 5.884 1.00 96.44 83 LEU A CA 1
ATOM 613 C C . LEU A 1 83 ? -9.624 4.890 5.997 1.00 96.44 83 LEU A C 1
ATOM 615 O O . LEU A 1 83 ? -10.028 6.012 6.283 1.00 96.44 83 LEU A O 1
ATOM 619 N N . GLN A 1 84 ? -10.448 3.844 5.902 1.00 94.81 84 GLN A N 1
ATOM 620 C CA . GLN A 1 84 ? -11.893 3.965 6.105 1.00 94.81 84 GLN A CA 1
ATOM 621 C C . GLN A 1 84 ? -12.245 4.416 7.539 1.00 94.81 84 GLN A C 1
ATOM 623 O O . GLN A 1 84 ? -13.091 5.293 7.717 1.00 94.81 84 GLN A O 1
ATOM 628 N N . ILE A 1 85 ? -11.566 3.896 8.576 1.00 95.50 85 ILE A N 1
ATOM 629 C CA . ILE A 1 85 ? -11.712 4.395 9.958 1.00 95.50 85 ILE A CA 1
ATOM 630 C C . ILE A 1 85 ? -11.373 5.890 10.014 1.00 95.50 85 ILE A C 1
ATOM 632 O O . ILE A 1 85 ? -12.107 6.657 10.637 1.00 95.50 85 ILE A O 1
ATOM 636 N N . ALA A 1 86 ? -10.276 6.316 9.392 1.00 95.31 86 ALA A N 1
ATOM 637 C CA . ALA A 1 86 ? -9.852 7.710 9.408 1.00 95.31 86 ALA A CA 1
ATOM 638 C C . ALA A 1 86 ? -10.873 8.640 8.733 1.00 95.31 86 ALA A C 1
ATOM 640 O O . ALA A 1 86 ? -11.061 9.766 9.190 1.00 95.31 86 ALA A O 1
ATOM 641 N N . GLU A 1 87 ? -11.570 8.177 7.698 1.00 92.62 87 GLU A N 1
ATOM 642 C CA . GLU A 1 87 ? -12.622 8.945 7.024 1.00 92.62 87 GLU A CA 1
ATOM 643 C C . GLU A 1 87 ? -13.938 8.996 7.810 1.00 92.62 87 GLU A C 1
ATOM 645 O O . GLU A 1 87 ? -14.598 10.036 7.869 1.00 92.62 87 GLU A O 1
ATOM 650 N N . GLU A 1 88 ? -14.341 7.883 8.424 1.00 91.12 88 GLU A N 1
ATOM 651 C CA . GLU A 1 88 ? -15.630 7.777 9.117 1.00 91.12 88 GLU A CA 1
ATOM 652 C C . GLU A 1 88 ? -15.597 8.305 10.555 1.00 91.12 88 GLU A C 1
ATOM 654 O O . GLU A 1 88 ? -16.643 8.613 11.147 1.00 91.12 88 GLU A O 1
ATOM 659 N N . ARG A 1 89 ? -14.407 8.366 11.157 1.00 90.62 89 ARG A N 1
ATOM 660 C CA . ARG A 1 89 ? -14.199 8.786 12.545 1.00 90.62 89 ARG A CA 1
ATOM 661 C C . ARG A 1 89 ? -13.576 10.174 12.607 1.00 90.62 89 ARG A C 1
ATOM 663 O O . ARG A 1 89 ? -13.073 10.718 11.638 1.00 90.62 89 ARG A O 1
ATOM 670 N N . THR A 1 90 ? -13.621 10.759 13.798 1.00 89.50 90 THR A N 1
ATOM 671 C CA . THR A 1 90 ? -13.040 12.075 14.087 1.00 89.50 90 THR A CA 1
ATOM 672 C C . THR A 1 90 ? -12.275 12.029 15.403 1.00 89.50 90 THR A C 1
ATOM 674 O O . THR A 1 90 ? -12.621 11.243 16.292 1.00 89.50 90 THR A O 1
ATOM 677 N N . GLY A 1 91 ? -11.298 12.918 15.575 1.00 93.44 91 GLY A N 1
ATOM 678 C CA . GLY A 1 91 ? -10.512 13.009 16.806 1.00 93.44 91 GLY A CA 1
ATOM 679 C C . GLY A 1 91 ? -9.605 11.792 16.988 1.00 93.44 91 GLY A C 1
ATOM 680 O O . GLY A 1 91 ? -9.048 11.288 16.021 1.00 93.44 91 GLY A O 1
ATOM 681 N N . ALA A 1 92 ? -9.487 11.286 18.217 1.00 96.44 92 ALA A N 1
ATOM 682 C CA . ALA A 1 92 ? -8.460 10.305 18.579 1.00 96.44 92 ALA A CA 1
ATOM 683 C C . ALA A 1 92 ? -8.419 9.030 17.714 1.00 96.44 92 ALA A C 1
ATOM 685 O O . ALA A 1 92 ? -7.340 8.514 17.453 1.00 96.44 92 ALA A O 1
ATOM 686 N N . ALA A 1 93 ? -9.571 8.513 17.271 1.00 96.69 93 ALA A N 1
ATOM 687 C CA . ALA A 1 93 ? -9.606 7.315 16.428 1.00 96.69 93 ALA A CA 1
ATOM 688 C C . ALA A 1 93 ? -9.108 7.587 14.999 1.00 96.69 93 ALA A C 1
ATOM 690 O O . ALA A 1 93 ? -8.451 6.733 14.417 1.00 96.69 93 ALA A O 1
ATOM 691 N N . GLN A 1 94 ? -9.402 8.774 14.458 1.00 96.25 94 GLN A N 1
ATOM 692 C CA . GLN A 1 94 ? -8.907 9.205 13.151 1.00 96.25 94 GLN A CA 1
ATOM 693 C C . GLN A 1 94 ? -7.395 9.424 13.201 1.00 96.25 94 GLN A C 1
ATOM 695 O O . GLN A 1 94 ? -6.683 8.863 12.377 1.00 96.25 94 GLN A O 1
ATOM 700 N N . THR A 1 95 ? -6.909 10.164 14.201 1.00 96.44 95 THR A N 1
ATOM 701 C CA . THR A 1 95 ? -5.472 10.398 14.402 1.00 96.44 95 THR A CA 1
ATOM 702 C C . THR A 1 95 ? -4.712 9.081 14.525 1.00 96.44 95 THR A C 1
ATOM 704 O O . THR A 1 95 ? -3.813 8.829 13.735 1.00 96.44 95 THR A O 1
ATOM 707 N N . ALA A 1 96 ? -5.146 8.186 15.419 1.00 98.00 96 ALA A N 1
ATOM 708 C CA . ALA A 1 96 ? -4.490 6.894 15.604 1.00 98.00 96 ALA A CA 1
ATOM 709 C C . ALA A 1 96 ? -4.514 6.017 14.339 1.00 98.00 96 ALA A C 1
ATOM 711 O O . ALA A 1 96 ? -3.569 5.277 14.088 1.00 98.00 96 ALA A O 1
ATOM 712 N N . ALA A 1 97 ? -5.579 6.079 13.533 1.00 98.19 97 ALA A N 1
ATOM 713 C CA . ALA A 1 97 ? -5.636 5.335 12.279 1.00 98.19 97 ALA A CA 1
ATOM 714 C C . ALA A 1 97 ? -4.622 5.859 11.248 1.00 98.19 97 ALA A C 1
ATOM 716 O O . ALA A 1 97 ? -3.957 5.053 10.601 1.00 98.19 97 ALA A O 1
ATOM 717 N N . LEU A 1 98 ? -4.479 7.182 11.120 1.00 97.31 98 LEU A N 1
ATOM 718 C CA . LEU A 1 98 ? -3.506 7.802 10.214 1.00 97.31 98 LEU A CA 1
ATOM 719 C C . LEU A 1 98 ? -2.064 7.553 10.673 1.00 97.31 98 LEU A C 1
ATOM 721 O O . LEU A 1 98 ? -1.246 7.144 9.854 1.00 97.31 98 LEU A O 1
ATOM 725 N N . GLU A 1 99 ? -1.784 7.702 11.972 1.00 96.75 99 GLU A N 1
ATOM 726 C CA . GLU A 1 99 ? -0.472 7.406 12.571 1.00 96.75 99 GLU A CA 1
ATOM 727 C C . GLU A 1 99 ? -0.061 5.947 12.328 1.00 96.75 99 GLU A C 1
ATOM 729 O O . GLU A 1 99 ? 1.056 5.679 11.903 1.00 96.75 99 GLU A O 1
ATOM 734 N N . LEU A 1 100 ? -0.980 4.988 12.497 1.00 98.38 100 LEU A N 1
ATOM 735 C CA . LEU A 1 100 ? -0.689 3.578 12.216 1.00 98.38 100 LEU A CA 1
ATOM 736 C C . LEU A 1 100 ? -0.366 3.323 10.739 1.00 98.38 100 LEU A C 1
ATOM 738 O O . LEU A 1 100 ? 0.485 2.486 10.442 1.00 98.38 100 LEU A O 1
ATOM 742 N N . VAL A 1 101 ? -1.033 4.004 9.802 1.00 97.94 101 VAL A N 1
ATOM 743 C CA . VAL A 1 101 ? -0.691 3.888 8.374 1.00 97.94 101 VAL A CA 1
ATOM 744 C C . VAL A 1 101 ? 0.691 4.486 8.114 1.00 97.94 101 VAL A C 1
ATOM 746 O O . VAL A 1 101 ? 1.493 3.869 7.413 1.00 97.94 101 VAL A O 1
ATOM 749 N N . GLU A 1 102 ? 1.005 5.628 8.716 1.00 95.75 102 GLU A N 1
ATOM 750 C CA . GLU A 1 102 ? 2.314 6.276 8.597 1.00 95.75 102 GLU A CA 1
ATOM 751 C C . GLU A 1 102 ? 3.433 5.380 9.147 1.00 95.75 102 GLU A C 1
ATOM 753 O O . GLU A 1 102 ? 4.425 5.130 8.457 1.00 95.75 102 GLU A O 1
ATOM 758 N N . ASP A 1 103 ? 3.235 4.782 10.322 1.00 96.12 103 ASP A N 1
ATOM 759 C CA . ASP A 1 103 ? 4.166 3.818 10.913 1.00 96.12 103 ASP A CA 1
ATOM 760 C C . ASP A 1 103 ? 4.406 2.619 9.989 1.00 96.12 103 ASP A C 1
ATOM 762 O O . ASP A 1 103 ? 5.542 2.167 9.834 1.00 96.12 103 ASP A O 1
ATOM 766 N N . THR A 1 104 ? 3.368 2.110 9.316 1.00 96.50 104 THR A N 1
ATOM 767 C CA . THR A 1 104 ? 3.530 0.971 8.394 1.00 96.50 104 THR A CA 1
ATOM 768 C C . THR A 1 104 ? 4.387 1.296 7.169 1.00 96.50 104 THR A C 1
ATOM 770 O O . THR A 1 104 ? 4.988 0.381 6.602 1.00 96.50 104 THR A O 1
ATOM 773 N N . LEU A 1 105 ? 4.472 2.571 6.773 1.00 94.06 105 LEU A N 1
ATOM 774 C CA . LEU A 1 105 ? 5.363 3.039 5.708 1.00 94.06 105 LEU A CA 1
ATOM 775 C C . LEU A 1 105 ? 6.782 3.302 6.216 1.00 94.06 105 LEU A C 1
ATOM 777 O O . LEU A 1 105 ? 7.744 3.020 5.503 1.00 94.06 105 LEU A O 1
ATOM 781 N N . ASN A 1 106 ? 6.910 3.806 7.444 1.00 92.25 106 ASN A N 1
ATOM 782 C CA . ASN A 1 106 ? 8.196 4.182 8.030 1.00 92.25 106 ASN A CA 1
ATOM 783 C C . ASN A 1 106 ? 8.964 3.003 8.643 1.00 92.25 106 ASN A C 1
ATOM 785 O O . ASN A 1 106 ? 10.186 3.058 8.818 1.00 92.25 106 ASN A O 1
ATOM 789 N N . PHE A 1 107 ? 8.273 1.914 8.972 1.00 94.06 107 PHE A N 1
ATOM 790 C CA . PHE A 1 107 ? 8.885 0.730 9.560 1.00 94.06 107 PHE A CA 1
ATOM 791 C C . PHE A 1 107 ? 9.438 -0.231 8.513 1.00 94.06 107 PHE A C 1
ATOM 793 O O . PHE A 1 107 ? 8.965 -0.348 7.383 1.00 94.06 107 PHE A O 1
ATOM 800 N N . ARG A 1 108 ? 10.466 -0.984 8.912 1.00 93.81 108 ARG A N 1
ATOM 801 C CA . ARG A 1 108 ? 11.095 -1.974 8.032 1.00 93.81 108 ARG A CA 1
ATOM 802 C C . ARG A 1 108 ? 10.270 -3.257 8.017 1.00 93.81 108 ARG A C 1
ATOM 804 O O . ARG A 1 108 ? 9.841 -3.710 9.074 1.00 93.81 108 ARG A O 1
ATOM 811 N N . PRO A 1 109 ? 10.066 -3.919 6.872 1.00 95.06 109 PRO A N 1
ATOM 812 C CA . PRO A 1 109 ? 9.413 -5.220 6.890 1.00 95.06 109 PRO A CA 1
ATOM 813 C C . PRO A 1 109 ? 10.193 -6.227 7.738 1.00 95.06 109 PRO A C 1
ATOM 815 O O . PRO A 1 109 ? 11.428 -6.226 7.738 1.00 95.06 109 PRO A O 1
ATOM 818 N N . TRP A 1 110 ? 9.483 -7.117 8.432 1.00 94.56 110 TRP A N 1
ATOM 819 C CA . TRP A 1 110 ? 10.140 -8.204 9.157 1.00 94.56 110 TRP A CA 1
ATOM 820 C C . TRP A 1 110 ? 10.984 -9.075 8.200 1.00 94.56 110 TRP A C 1
ATOM 822 O O . TRP A 1 110 ? 10.502 -9.420 7.112 1.00 94.56 110 TRP A O 1
ATOM 832 N N . PRO A 1 111 ? 12.217 -9.484 8.569 1.00 92.38 111 PRO A N 1
ATOM 833 C CA . PRO A 1 111 ? 13.061 -10.318 7.712 1.00 92.38 111 PRO A CA 1
ATOM 834 C C . PRO A 1 111 ? 12.361 -11.601 7.239 1.00 92.38 111 PRO A C 1
ATOM 836 O O . PRO A 1 111 ? 11.862 -12.385 8.040 1.00 92.38 111 PRO A O 1
ATOM 839 N N . GLY A 1 112 ? 12.328 -11.825 5.924 1.00 93.31 112 GLY A N 1
ATOM 840 C CA . GLY A 1 112 ? 11.615 -12.958 5.314 1.00 93.31 112 GLY A CA 1
ATOM 841 C C . GLY A 1 112 ? 10.142 -12.689 4.973 1.00 93.31 112 GLY A C 1
ATOM 842 O O . GLY A 1 112 ? 9.540 -13.490 4.267 1.00 93.31 112 GLY A O 1
ATOM 843 N N . PHE A 1 113 ? 9.589 -11.541 5.376 1.00 94.94 113 PHE A N 1
ATOM 844 C CA . PHE A 1 113 ? 8.213 -11.116 5.079 1.00 94.94 113 PHE A CA 1
ATOM 845 C C . PHE A 1 113 ? 8.173 -9.762 4.355 1.00 94.94 113 PHE A C 1
ATOM 847 O O . PHE A 1 113 ? 7.277 -8.952 4.553 1.00 94.94 113 PHE A O 1
ATOM 854 N N . VAL A 1 114 ? 9.162 -9.501 3.499 1.00 94.56 114 VAL A N 1
ATOM 855 C CA . VAL A 1 114 ? 9.344 -8.215 2.796 1.00 94.56 114 VAL A CA 1
ATOM 856 C C . VAL A 1 114 ? 8.351 -7.970 1.654 1.00 94.56 114 VAL A C 1
ATOM 858 O O . VAL A 1 114 ? 8.240 -6.852 1.146 1.00 94.56 114 VAL A O 1
ATOM 861 N N . ARG A 1 115 ? 7.647 -9.016 1.216 1.00 94.75 115 ARG A N 1
ATOM 862 C CA . ARG A 1 115 ? 6.770 -9.010 0.043 1.00 94.75 115 ARG A CA 1
ATOM 863 C C . ARG A 1 115 ? 5.437 -9.675 0.358 1.00 94.75 115 ARG A C 1
ATOM 865 O O . ARG A 1 115 ? 5.344 -10.559 1.207 1.00 94.75 115 ARG A O 1
ATOM 872 N N . THR A 1 116 ? 4.417 -9.263 -0.380 1.00 94.62 116 THR A N 1
ATOM 873 C CA . THR A 1 116 ? 3.124 -9.941 -0.454 1.00 94.62 116 THR A CA 1
ATOM 874 C C . THR A 1 116 ? 3.265 -11.295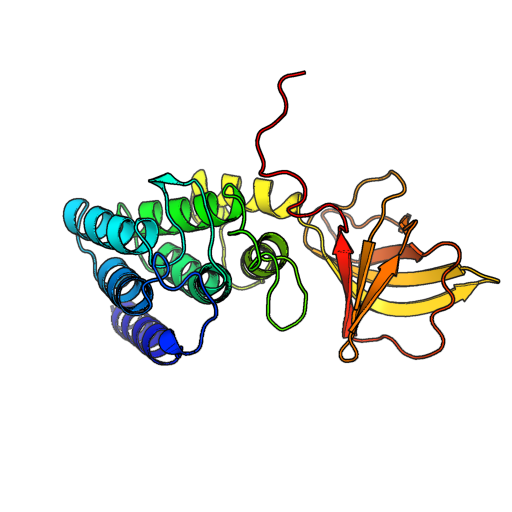 -1.153 1.00 94.62 116 THR A C 1
ATOM 876 O O . THR A 1 116 ? 4.271 -11.580 -1.805 1.00 94.62 116 THR A O 1
ATOM 879 N N . GLN A 1 117 ? 2.212 -12.114 -1.107 1.00 90.31 117 GLN A N 1
ATOM 880 C CA . GLN A 1 117 ? 2.151 -13.370 -1.868 1.00 90.31 117 GLN A CA 1
ATOM 881 C C . GLN A 1 117 ? 2.281 -13.164 -3.388 1.00 90.31 117 GLN A C 1
ATOM 883 O O . GLN A 1 117 ? 2.738 -14.059 -4.091 1.00 90.31 117 GLN A O 1
ATOM 888 N N . ARG A 1 118 ? 1.908 -11.980 -3.896 1.00 90.00 118 ARG A N 1
ATOM 889 C CA . ARG A 1 118 ? 2.058 -11.606 -5.312 1.00 90.00 118 ARG A CA 1
ATOM 890 C C . ARG A 1 118 ? 3.458 -11.094 -5.654 1.00 90.00 118 ARG A C 1
ATOM 892 O O . ARG A 1 118 ? 3.704 -10.724 -6.792 1.00 90.00 118 ARG A O 1
ATOM 899 N N . GLY A 1 119 ? 4.369 -11.048 -4.684 1.00 92.56 119 GLY A N 1
ATOM 900 C CA . GLY A 1 119 ? 5.736 -10.580 -4.879 1.00 92.56 119 GLY A CA 1
ATOM 901 C C . GLY A 1 119 ? 5.909 -9.066 -4.774 1.00 92.56 119 GLY A C 1
ATOM 902 O O . GLY A 1 119 ? 7.048 -8.617 -4.743 1.00 92.56 119 GLY A O 1
ATOM 903 N N . VAL A 1 120 ? 4.844 -8.267 -4.657 1.00 95.19 120 VAL A N 1
ATOM 904 C CA . VAL A 1 1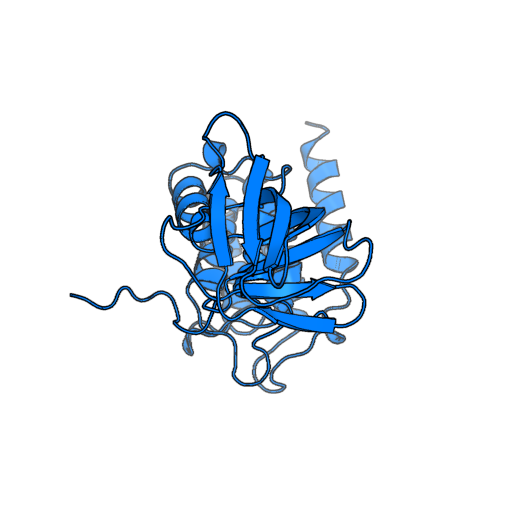20 ? 4.941 -6.807 -4.444 1.00 95.19 120 VAL A CA 1
ATOM 905 C C . VAL A 1 120 ? 5.513 -6.521 -3.056 1.00 95.19 120 VAL A C 1
ATOM 907 O O . VAL A 1 120 ? 5.140 -7.192 -2.093 1.00 95.19 120 VAL A O 1
ATOM 910 N N . ARG A 1 121 ? 6.418 -5.547 -2.932 1.00 95.75 121 ARG A N 1
ATOM 911 C CA . ARG A 1 121 ? 6.989 -5.140 -1.637 1.00 95.75 121 ARG A CA 1
ATOM 912 C C . ARG A 1 121 ? 5.909 -4.549 -0.728 1.00 95.75 121 ARG A C 1
ATOM 914 O O . ARG A 1 121 ? 4.995 -3.899 -1.224 1.00 95.75 121 ARG A O 1
ATOM 921 N N . LEU A 1 122 ? 6.002 -4.768 0.588 1.00 96.56 122 LEU A N 1
ATOM 922 C CA . LEU A 1 122 ? 4.922 -4.366 1.506 1.00 96.56 122 LEU A CA 1
ATOM 923 C C . LEU A 1 122 ? 4.609 -2.865 1.444 1.00 96.56 122 LEU A C 1
ATOM 925 O O . LEU A 1 122 ? 3.445 -2.509 1.323 1.00 96.56 122 LEU A O 1
ATOM 929 N N . CYS A 1 123 ? 5.627 -2.000 1.449 1.00 96.25 123 CYS A N 1
ATOM 930 C CA . CYS A 1 123 ? 5.437 -0.550 1.348 1.00 96.25 123 CYS A CA 1
ATOM 931 C C . CYS A 1 123 ? 4.731 -0.131 0.045 1.00 96.25 123 CYS A C 1
ATOM 933 O O . CYS A 1 123 ? 3.826 0.696 0.084 1.00 96.25 123 CYS A O 1
ATOM 935 N N . CYS A 1 124 ? 5.053 -0.757 -1.093 1.00 96.44 124 CYS A N 1
ATOM 936 C CA . CYS A 1 124 ? 4.337 -0.536 -2.356 1.00 96.44 124 CYS A CA 1
ATOM 937 C C . CYS A 1 124 ? 2.874 -0.995 -2.276 1.00 96.44 124 CYS A C 1
ATOM 939 O O . CYS A 1 124 ? 1.972 -0.290 -2.701 1.00 96.44 124 CYS A O 1
ATOM 941 N N . ALA A 1 125 ? 2.616 -2.166 -1.691 1.00 96.88 125 ALA A N 1
ATOM 942 C CA . ALA A 1 125 ? 1.250 -2.672 -1.559 1.00 96.88 125 ALA A CA 1
ATOM 943 C C . ALA A 1 125 ? 0.393 -1.822 -0.596 1.00 96.88 125 ALA A C 1
ATOM 945 O O . ALA A 1 125 ? -0.804 -1.674 -0.810 1.00 96.88 125 ALA A O 1
ATOM 946 N N . ILE A 1 126 ? 0.999 -1.246 0.447 1.00 96.88 126 ILE A N 1
ATOM 947 C CA . ILE A 1 126 ? 0.343 -0.295 1.358 1.00 96.88 126 ILE A CA 1
ATOM 948 C C . ILE A 1 126 ? 0.052 1.022 0.628 1.00 96.88 126 ILE A C 1
ATOM 950 O O . ILE A 1 126 ? -1.067 1.527 0.687 1.00 96.88 126 ILE A O 1
ATOM 954 N N . THR A 1 127 ? 1.032 1.569 -0.092 1.00 96.19 127 THR A N 1
ATOM 955 C CA . THR A 1 127 ? 0.866 2.833 -0.832 1.00 96.19 127 THR A CA 1
ATOM 956 C C . THR A 1 127 ? -0.120 2.727 -1.989 1.00 96.19 127 THR A C 1
ATOM 958 O O . THR A 1 127 ? -0.827 3.695 -2.250 1.00 96.19 127 THR A O 1
ATOM 961 N N . ASP A 1 128 ? -0.295 1.549 -2.591 1.00 94.62 128 ASP A N 1
ATOM 962 C CA . ASP A 1 128 ? -1.368 1.297 -3.560 1.00 94.62 128 ASP A CA 1
ATOM 963 C C . ASP A 1 128 ? -2.765 1.586 -2.982 1.00 94.62 128 ASP A C 1
ATOM 965 O O . ASP A 1 128 ? -3.644 2.063 -3.701 1.00 94.62 128 ASP A O 1
ATOM 969 N N . HIS A 1 129 ? -2.984 1.339 -1.685 1.00 95.31 129 HIS A N 1
ATOM 970 C CA . HIS A 1 129 ? -4.242 1.687 -1.018 1.00 95.31 129 HIS A CA 1
ATOM 971 C C . HIS A 1 129 ? -4.376 3.190 -0.751 1.00 95.31 129 HIS A C 1
ATOM 973 O O . HIS A 1 129 ? -5.491 3.705 -0.766 1.00 95.31 129 HIS A O 1
ATOM 979 N N . ILE A 1 130 ? -3.261 3.890 -0.537 1.00 94.50 130 ILE A N 1
ATOM 980 C CA . ILE A 1 130 ? -3.218 5.343 -0.316 1.00 94.50 130 ILE A CA 1
ATOM 981 C C . ILE A 1 130 ? -3.471 6.094 -1.628 1.00 94.50 130 ILE A C 1
ATOM 983 O O . ILE A 1 130 ? -4.191 7.088 -1.637 1.00 94.50 130 ILE A O 1
ATOM 987 N N . HIS A 1 131 ? -2.930 5.589 -2.739 1.00 91.00 131 HIS A N 1
ATOM 988 C CA . HIS A 1 131 ? -3.151 6.126 -4.086 1.00 91.00 131 HIS A CA 1
ATOM 989 C C . HIS A 1 131 ? -4.530 5.790 -4.661 1.00 91.00 131 HIS A C 1
ATOM 991 O O . HIS A 1 131 ? -4.894 6.298 -5.723 1.00 91.00 131 HIS A O 1
ATOM 997 N N . ALA A 1 132 ? -5.297 4.912 -4.009 1.00 87.62 132 ALA A N 1
ATOM 998 C CA . ALA A 1 132 ? -6.611 4.534 -4.498 1.00 87.62 132 ALA A CA 1
ATOM 999 C C . ALA A 1 132 ? -7.553 5.759 -4.555 1.00 87.62 132 ALA A C 1
ATOM 1001 O O . ALA A 1 132 ? -7.446 6.661 -3.729 1.00 87.62 132 ALA A O 1
ATOM 1002 N N . PRO A 1 133 ? -8.539 5.790 -5.471 1.00 67.81 133 PRO A N 1
ATOM 1003 C CA . PRO A 1 133 ? -9.449 6.935 -5.598 1.00 67.81 133 PRO A CA 1
ATOM 1004 C C . PRO A 1 133 ? -10.376 7.176 -4.397 1.00 67.81 133 PRO A C 1
ATOM 1006 O O . PRO A 1 133 ? -11.014 8.222 -4.323 1.00 67.81 133 PRO A O 1
ATOM 1009 N N . ALA A 1 134 ? -10.535 6.179 -3.522 1.00 67.50 134 ALA A N 1
ATOM 1010 C CA . ALA A 1 134 ? -11.510 6.206 -2.438 1.00 67.50 134 ALA A CA 1
ATOM 1011 C C . ALA A 1 134 ? -11.116 7.138 -1.275 1.00 67.50 134 ALA A C 1
ATOM 1013 O O . ALA A 1 134 ? -11.955 7.963 -0.918 1.00 67.50 134 ALA A O 1
ATOM 1014 N N . PRO A 1 135 ? -9.895 7.065 -0.704 1.00 68.69 135 PRO A N 1
ATOM 1015 C CA . PRO A 1 135 ? -9.543 7.908 0.429 1.00 68.69 135 PRO A CA 1
ATOM 1016 C C . PRO A 1 135 ? -9.317 9.380 0.038 1.00 68.69 135 PRO A C 1
ATOM 1018 O O . PRO A 1 135 ? -8.357 9.712 -0.660 1.00 68.69 135 PRO A O 1
ATOM 1021 N N . ASN A 1 136 ? -10.135 10.309 0.545 1.00 82.44 136 ASN A N 1
ATOM 1022 C CA . ASN A 1 136 ? -9.908 11.752 0.366 1.00 82.44 136 ASN A CA 1
ATOM 1023 C C . ASN A 1 136 ? -8.974 12.316 1.449 1.00 82.44 136 ASN A C 1
ATOM 1025 O O . ASN A 1 136 ? -9.359 13.155 2.268 1.00 82.44 136 ASN A O 1
ATOM 1029 N N . LEU A 1 137 ? -7.722 11.856 1.445 1.00 86.69 137 LEU A N 1
ATOM 1030 C CA . LEU A 1 137 ? -6.732 12.168 2.485 1.00 86.69 137 LEU A CA 1
ATOM 1031 C C . LEU A 1 137 ? -6.430 13.661 2.628 1.00 86.69 137 LEU A C 1
ATOM 1033 O O . LEU A 1 137 ? -6.137 14.124 3.728 1.00 86.69 137 LEU A O 1
ATOM 1037 N N . TYR A 1 138 ? -6.578 14.440 1.555 1.00 85.69 138 TYR A N 1
ATOM 1038 C CA . TYR A 1 138 ? -6.442 15.898 1.605 1.00 85.69 138 TYR A CA 1
ATOM 1039 C C . TYR A 1 138 ? -7.430 16.554 2.585 1.00 85.69 138 TYR A C 1
ATOM 1041 O O . TYR A 1 138 ? -7.138 17.608 3.148 1.00 85.69 138 TYR A O 1
ATOM 1049 N N . GLN A 1 139 ? -8.594 15.943 2.828 1.00 89.69 139 GLN A N 1
ATOM 1050 C CA . GLN A 1 139 ? -9.580 16.454 3.785 1.00 89.69 139 GLN A CA 1
ATOM 1051 C C . GLN A 1 139 ? -9.278 16.068 5.239 1.00 89.69 139 GLN A C 1
ATOM 1053 O O . GLN A 1 139 ? -9.900 16.620 6.146 1.00 89.69 139 GLN A O 1
ATOM 1058 N N . LEU A 1 140 ? -8.316 15.171 5.475 1.00 89.19 140 LEU A N 1
ATOM 1059 C CA . LEU A 1 140 ? -7.990 14.635 6.801 1.00 89.19 140 LEU A CA 1
ATOM 1060 C C . LEU A 1 140 ? -6.899 15.432 7.535 1.00 89.19 140 LEU A C 1
ATOM 1062 O O . LEU A 1 140 ? -6.337 14.953 8.512 1.00 89.19 140 LEU A O 1
ATOM 1066 N N . GLY A 1 141 ? -6.607 16.659 7.097 1.00 90.81 141 GLY A N 1
ATOM 1067 C CA . GLY A 1 141 ? -5.668 17.544 7.788 1.00 90.81 141 GLY A CA 1
ATOM 1068 C C . GLY A 1 141 ? -4.201 17.229 7.499 1.00 90.81 141 GLY A C 1
ATOM 1069 O O . GLY A 1 141 ? -3.865 16.695 6.443 1.00 90.81 141 GLY A O 1
ATOM 1070 N N . HIS A 1 142 ? -3.311 17.639 8.402 1.00 91.25 142 HIS A N 1
ATOM 1071 C CA . HIS A 1 142 ? -1.863 17.602 8.182 1.00 91.25 142 HIS A CA 1
ATOM 1072 C C . HIS A 1 142 ? -1.340 16.175 7.982 1.00 91.25 142 HIS A C 1
ATOM 1074 O O . HIS A 1 142 ? -0.562 15.926 7.066 1.00 91.25 142 HIS A O 1
ATOM 1080 N N . GLU A 1 143 ? -1.838 15.241 8.781 1.00 90.31 143 GLU A N 1
ATOM 1081 C CA . GLU A 1 143 ? -1.481 13.827 8.788 1.00 90.31 143 GLU A CA 1
ATOM 1082 C C . GLU A 1 143 ? -1.844 13.166 7.449 1.00 90.31 143 GLU A C 1
ATOM 1084 O O . GLU A 1 143 ? -1.028 12.471 6.846 1.00 90.31 143 GLU A O 1
ATOM 1089 N N . GLY A 1 144 ? -3.027 13.473 6.901 1.00 91.38 144 GLY A N 1
ATOM 1090 C CA . GLY A 1 144 ? -3.419 13.015 5.565 1.00 91.38 144 GLY A CA 1
ATOM 1091 C C . GLY A 1 144 ? -2.510 13.548 4.448 1.00 91.38 144 GLY A C 1
ATOM 1092 O O . GLY A 1 144 ? -2.177 12.816 3.516 1.00 91.38 144 GLY A O 1
ATOM 1093 N N . HIS A 1 145 ? -2.045 14.798 4.554 1.00 91.44 145 HIS A N 1
ATOM 1094 C CA . HIS A 1 145 ? -1.074 15.362 3.606 1.00 91.44 145 HIS A CA 1
ATOM 1095 C C . HIS A 1 145 ? 0.323 14.741 3.759 1.00 91.44 145 HIS A C 1
ATOM 1097 O O . HIS A 1 145 ? 1.004 14.545 2.747 1.00 91.44 145 HIS A O 1
ATOM 1103 N N . SER A 1 146 ? 0.744 14.428 4.990 1.00 90.69 146 SER A N 1
ATOM 1104 C CA . SER A 1 146 ? 1.999 13.713 5.267 1.00 90.69 146 SER A CA 1
ATOM 1105 C C . SER A 1 146 ? 1.995 12.361 4.555 1.00 90.69 146 SER A C 1
ATOM 1107 O O . SER A 1 146 ? 2.857 12.105 3.715 1.00 90.69 146 SER A O 1
ATOM 1109 N N . LEU A 1 147 ? 0.935 11.567 4.751 1.00 92.56 147 LEU A N 1
ATOM 1110 C CA . LEU A 1 147 ? 0.770 10.260 4.106 1.00 92.56 147 LEU A CA 1
ATOM 1111 C C . LEU A 1 147 ? 0.838 10.329 2.580 1.00 92.56 147 LEU A C 1
ATOM 1113 O O . LEU A 1 147 ? 1.520 9.518 1.956 1.00 92.56 147 LEU A O 1
ATOM 1117 N N . LEU A 1 148 ? 0.158 11.302 1.968 1.00 92.44 148 LEU A N 1
ATOM 1118 C CA . LEU A 1 148 ? 0.213 11.506 0.519 1.00 92.44 148 LEU A CA 1
ATOM 1119 C C . LEU A 1 148 ? 1.621 11.874 0.041 1.00 92.44 148 LEU A C 1
ATOM 1121 O O . LEU A 1 148 ? 2.026 11.470 -1.047 1.00 92.44 148 LEU A O 1
ATOM 1125 N N . THR A 1 149 ? 2.366 12.635 0.840 1.00 91.81 149 THR A N 1
ATOM 1126 C CA . THR A 1 149 ? 3.747 13.012 0.526 1.00 91.81 149 THR A CA 1
ATOM 1127 C C . THR A 1 149 ? 4.658 11.790 0.562 1.00 91.81 149 THR A C 1
ATOM 1129 O O . THR A 1 149 ? 5.342 11.532 -0.424 1.00 91.81 149 THR A O 1
ATOM 1132 N N . THR A 1 150 ? 4.599 10.981 1.622 1.00 91.69 150 THR A N 1
ATOM 1133 C CA . THR A 1 150 ? 5.369 9.730 1.725 1.00 91.69 150 THR A CA 1
ATOM 1134 C C . THR A 1 150 ? 4.984 8.741 0.626 1.00 91.69 150 THR A C 1
ATOM 1136 O O . THR A 1 150 ? 5.846 8.153 -0.022 1.00 91.69 150 THR A O 1
ATOM 1139 N N . ALA A 1 151 ? 3.689 8.581 0.342 1.00 93.12 151 ALA A N 1
ATOM 1140 C CA . ALA A 1 151 ? 3.230 7.642 -0.677 1.00 93.12 151 ALA A CA 1
ATOM 1141 C C . ALA A 1 151 ? 3.699 8.007 -2.093 1.00 93.12 151 ALA A C 1
ATOM 1143 O O . ALA A 1 151 ? 3.855 7.115 -2.925 1.00 93.12 151 ALA A O 1
ATOM 1144 N N . ARG A 1 152 ? 3.973 9.288 -2.382 1.00 92.06 152 ARG A N 1
ATOM 1145 C CA . ARG A 1 152 ? 4.513 9.714 -3.686 1.00 92.06 152 ARG A CA 1
ATOM 1146 C C . ARG A 1 152 ? 5.893 9.138 -3.986 1.00 92.06 152 ARG A C 1
AT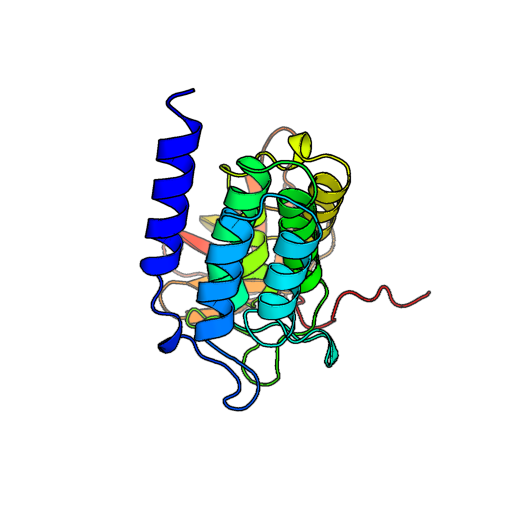OM 1148 O O . ARG A 1 152 ? 6.200 8.937 -5.157 1.00 92.06 152 ARG A O 1
ATOM 1155 N N . GLU A 1 153 ? 6.690 8.827 -2.969 1.00 91.19 153 GLU A N 1
ATOM 1156 C CA . GLU A 1 153 ? 8.001 8.184 -3.141 1.00 91.19 153 GLU A CA 1
ATOM 1157 C C . GLU A 1 153 ? 7.873 6.730 -3.630 1.00 91.19 153 GLU A C 1
ATOM 1159 O O . GLU A 1 153 ? 8.792 6.176 -4.238 1.00 91.19 153 GLU A O 1
ATOM 1164 N N . HIS A 1 154 ? 6.704 6.123 -3.419 1.00 94.38 154 HIS A N 1
ATOM 1165 C CA . HIS A 1 154 ? 6.358 4.792 -3.894 1.00 94.38 154 HIS A CA 1
ATOM 1166 C C . HIS A 1 154 ? 5.526 4.897 -5.166 1.00 94.38 154 HIS A C 1
ATOM 1168 O O . HIS A 1 154 ? 4.293 4.924 -5.138 1.00 94.38 154 HIS A O 1
ATOM 1174 N N . TRP A 1 155 ? 6.221 4.966 -6.297 1.00 95.12 155 TRP A N 1
ATOM 1175 C CA . TRP A 1 155 ? 5.561 5.035 -7.588 1.00 95.12 155 TRP A CA 1
ATOM 1176 C C . TRP A 1 155 ? 5.190 3.652 -8.135 1.00 95.12 155 TRP A C 1
ATOM 1178 O O . TRP A 1 155 ? 5.868 2.643 -7.895 1.00 95.12 155 TRP A O 1
ATOM 1188 N N . ARG A 1 156 ? 4.122 3.642 -8.931 1.00 95.94 156 ARG A N 1
ATOM 1189 C CA . ARG A 1 156 ? 3.623 2.501 -9.700 1.00 95.94 156 ARG A CA 1
ATOM 1190 C C . ARG A 1 156 ? 3.206 2.964 -11.089 1.00 95.94 156 ARG A C 1
ATOM 1192 O O . ARG A 1 156 ? 2.578 4.010 -11.197 1.00 95.94 156 ARG A O 1
ATOM 1199 N N . VAL A 1 157 ? 3.498 2.187 -12.129 1.00 96.62 157 VAL A N 1
ATOM 1200 C CA . VAL A 1 157 ? 2.954 2.413 -13.481 1.00 96.62 157 VAL A CA 1
ATOM 1201 C C . VAL A 1 157 ? 2.117 1.212 -13.895 1.00 96.62 157 VAL A C 1
ATOM 1203 O O . VAL A 1 157 ? 2.642 0.106 -14.017 1.00 96.62 157 VAL A O 1
ATOM 1206 N N . ASP A 1 158 ? 0.828 1.428 -14.129 1.00 95.81 158 ASP A N 1
ATOM 1207 C CA . ASP A 1 158 ? -0.053 0.419 -14.715 1.00 95.81 158 ASP A CA 1
ATOM 1208 C C . ASP A 1 158 ? 0.068 0.461 -16.236 1.00 95.81 158 ASP A C 1
ATOM 1210 O O . ASP A 1 158 ? -0.132 1.506 -16.853 1.00 95.81 158 ASP A O 1
ATOM 1214 N N . ILE A 1 159 ? 0.434 -0.672 -16.836 1.00 95.31 159 ILE A N 1
ATOM 1215 C CA . ILE A 1 159 ? 0.719 -0.776 -18.267 1.00 95.31 159 ILE A CA 1
ATOM 1216 C C . ILE A 1 159 ? -0.585 -0.922 -19.046 1.00 95.31 159 ILE A C 1
ATOM 1218 O O . ILE A 1 159 ? -1.326 -1.897 -18.878 1.00 95.31 159 ILE A O 1
ATOM 1222 N N . GLU A 1 160 ? -0.814 0.012 -19.962 1.00 94.38 160 GLU A N 1
ATOM 1223 C CA . GLU A 1 160 ? -1.957 0.004 -20.873 1.00 94.38 160 GLU A CA 1
ATOM 1224 C C . GLU A 1 160 ? -1.537 -0.508 -22.254 1.00 94.38 160 GLU A C 1
ATOM 1226 O O . GLU A 1 160 ? -2.172 -1.412 -22.808 1.00 94.38 160 GLU A O 1
ATOM 1231 N N . GLU A 1 161 ? -0.414 -0.004 -22.768 1.00 92.75 161 GLU A N 1
ATOM 1232 C CA . GLU A 1 161 ? 0.115 -0.327 -24.092 1.00 92.75 161 GLU A CA 1
ATOM 1233 C C . GLU A 1 161 ? 1.648 -0.437 -24.073 1.00 92.75 161 GLU A C 1
ATOM 1235 O O . GLU A 1 161 ? 2.334 0.215 -23.284 1.00 92.75 161 GLU A O 1
ATOM 1240 N N . THR A 1 162 ? 2.197 -1.278 -24.953 1.00 93.62 162 THR A N 1
ATOM 1241 C CA . THR A 1 162 ? 3.643 -1.434 -25.138 1.00 93.62 162 THR A CA 1
ATOM 1242 C C . THR A 1 162 ? 4.022 -1.388 -26.614 1.00 93.62 162 THR A C 1
ATOM 1244 O O . THR A 1 162 ? 3.292 -1.876 -27.476 1.00 93.62 162 THR A O 1
ATOM 1247 N N . TRP A 1 163 ? 5.198 -0.838 -26.908 1.00 92.00 163 TRP A N 1
ATOM 1248 C CA . TRP A 1 163 ? 5.759 -0.775 -28.254 1.00 92.00 163 TRP A CA 1
ATOM 1249 C C . TRP A 1 163 ? 7.236 -1.165 -28.239 1.00 92.00 163 TRP A C 1
ATOM 1251 O O . TRP A 1 163 ? 8.041 -0.543 -27.551 1.00 92.00 163 TRP A O 1
ATOM 1261 N N . VAL A 1 164 ? 7.603 -2.191 -29.005 1.00 91.88 164 VAL A N 1
ATOM 1262 C CA . VAL A 1 164 ? 8.998 -2.641 -29.108 1.00 91.88 164 VAL A CA 1
ATOM 1263 C C . VAL A 1 164 ? 9.740 -1.785 -30.133 1.00 91.88 164 VAL A C 1
ATOM 1265 O O . VAL A 1 164 ? 9.330 -1.679 -31.290 1.00 91.88 164 VAL A O 1
ATOM 1268 N N . GLU A 1 165 ? 10.860 -1.203 -29.717 1.00 89.00 165 GLU A N 1
ATOM 1269 C CA . GLU A 1 165 ? 11.758 -0.417 -30.558 1.00 89.00 165 GLU A CA 1
ATOM 1270 C C . GLU A 1 165 ? 13.170 -1.014 -30.496 1.00 89.00 165 GLU A C 1
ATOM 1272 O O . GLU A 1 165 ? 13.921 -0.805 -29.544 1.00 89.00 165 GLU A O 1
ATOM 1277 N N . SER A 1 166 ? 13.550 -1.767 -31.534 1.00 88.44 166 SER A N 1
ATOM 1278 C CA . SER A 1 166 ? 14.813 -2.518 -31.576 1.00 88.44 166 SER A CA 1
ATOM 1279 C C . SER A 1 166 ? 14.937 -3.506 -30.405 1.00 88.44 166 SER A C 1
ATOM 1281 O O . SER A 1 166 ? 14.332 -4.569 -30.454 1.00 88.44 166 SER A O 1
ATOM 1283 N N . THR A 1 167 ? 15.717 -3.173 -29.374 1.00 89.44 167 THR A N 1
ATOM 1284 C CA . THR A 1 167 ? 15.965 -4.007 -28.183 1.00 89.44 167 THR A CA 1
ATOM 1285 C C . THR A 1 167 ? 15.281 -3.469 -26.929 1.00 89.44 167 THR A C 1
ATOM 1287 O O . THR A 1 167 ? 15.409 -4.063 -25.860 1.00 89.44 167 THR A O 1
ATOM 1290 N N . ASP A 1 168 ? 14.599 -2.333 -27.050 1.00 94.19 168 ASP A N 1
ATOM 1291 C CA . ASP A 1 168 ? 13.941 -1.639 -25.954 1.00 94.19 168 ASP A CA 1
ATOM 1292 C C . ASP A 1 168 ? 12.423 -1.774 -26.088 1.00 94.19 168 ASP A C 1
ATOM 1294 O O . ASP A 1 168 ? 11.889 -2.031 -27.171 1.00 94.19 168 ASP A O 1
ATOM 1298 N N . THR A 1 169 ? 11.715 -1.540 -24.987 1.00 94.44 169 THR A N 1
ATOM 1299 C CA . THR A 1 169 ? 10.252 -1.451 -24.985 1.00 94.44 169 THR A CA 1
ATOM 1300 C C . THR A 1 169 ? 9.812 -0.098 -24.449 1.00 94.44 169 THR A C 1
ATOM 1302 O O . THR A 1 169 ? 10.144 0.263 -23.322 1.00 94.44 169 THR A O 1
ATOM 1305 N N . LEU A 1 170 ? 9.020 0.632 -25.227 1.00 95.06 170 LEU A N 1
ATOM 1306 C CA . LEU A 1 170 ? 8.226 1.755 -24.743 1.00 95.06 170 LEU A CA 1
ATOM 1307 C C . LEU A 1 170 ? 6.961 1.230 -24.068 1.00 95.06 170 LEU A C 1
ATOM 1309 O O . LEU A 1 170 ? 6.303 0.321 -24.573 1.00 95.06 170 LEU A O 1
ATOM 1313 N N . VAL A 1 171 ? 6.629 1.811 -22.927 1.00 95.44 171 VAL A N 1
ATOM 1314 C CA . VAL A 1 171 ? 5.463 1.490 -22.111 1.00 95.44 171 VAL A CA 1
ATOM 1315 C C . VAL A 1 171 ? 4.650 2.759 -21.948 1.00 95.44 171 VAL A C 1
ATOM 1317 O O . VAL A 1 171 ? 5.164 3.760 -21.450 1.00 95.44 171 VAL A O 1
ATOM 1320 N N . PHE A 1 172 ? 3.380 2.688 -22.322 1.00 95.06 172 PHE A N 1
ATOM 1321 C CA . PHE A 1 172 ? 2.390 3.734 -22.112 1.00 95.06 172 PHE A CA 1
ATOM 1322 C C . PHE A 1 172 ? 1.407 3.268 -21.043 1.00 95.06 172 PHE A C 1
ATOM 1324 O O . PHE A 1 172 ? 0.957 2.116 -21.051 1.00 95.06 172 PHE A O 1
ATOM 1331 N N . GLY A 1 173 ? 1.085 4.153 -20.109 1.00 95.50 173 GLY A N 1
ATOM 1332 C CA . GLY A 1 173 ? 0.188 3.806 -19.019 1.00 95.50 173 GLY A CA 1
ATOM 1333 C C . GLY A 1 173 ? -0.077 4.955 -18.065 1.00 95.50 173 GLY A C 1
ATOM 1334 O O . GLY A 1 173 ? 0.236 6.108 -18.365 1.00 95.50 173 GLY A O 1
ATOM 1335 N N . THR A 1 174 ? -0.629 4.630 -16.900 1.00 95.69 174 THR A N 1
ATOM 1336 C CA . THR A 1 174 ? -0.921 5.601 -15.839 1.00 95.69 174 THR A CA 1
ATOM 1337 C C . THR A 1 174 ? 0.000 5.410 -14.649 1.00 95.69 174 THR A C 1
ATOM 1339 O O . THR A 1 174 ? 0.212 4.279 -14.207 1.00 95.69 174 THR A O 1
ATOM 1342 N N . VAL A 1 175 ? 0.513 6.510 -14.102 1.00 95.88 175 VAL A N 1
ATOM 1343 C CA . VAL A 1 175 ? 1.341 6.504 -12.895 1.00 95.88 175 VAL A CA 1
ATOM 1344 C C . VAL A 1 175 ? 0.533 6.875 -11.652 1.00 95.88 175 VAL A C 1
ATOM 1346 O O . VAL A 1 175 ? -0.286 7.792 -11.672 1.00 95.88 175 VAL A O 1
ATOM 1349 N N . ALA A 1 176 ? 0.811 6.180 -10.554 1.00 94.56 176 ALA A N 1
ATOM 1350 C CA . ALA A 1 176 ? 0.514 6.620 -9.199 1.00 94.56 176 ALA A CA 1
ATOM 1351 C C . ALA A 1 176 ? 1.835 6.940 -8.485 1.00 94.56 176 ALA A C 1
ATOM 1353 O O . ALA A 1 176 ? 2.806 6.200 -8.638 1.00 94.56 176 ALA A O 1
ATOM 1354 N N . GLY A 1 177 ? 1.885 8.037 -7.726 1.00 93.12 177 GLY A N 1
ATOM 1355 C CA . GLY A 1 177 ? 3.118 8.561 -7.129 1.00 93.12 177 GLY A CA 1
ATOM 1356 C C . GLY A 1 177 ? 3.984 9.375 -8.102 1.00 93.12 177 GLY A C 1
ATOM 1357 O O . GLY A 1 177 ? 3.511 9.822 -9.146 1.00 93.12 177 GLY A O 1
ATOM 1358 N N . THR A 1 178 ? 5.249 9.599 -7.743 1.00 92.50 178 THR A N 1
ATOM 1359 C CA . THR A 1 178 ? 6.172 10.471 -8.482 1.00 92.50 178 THR A CA 1
ATOM 1360 C C . THR A 1 178 ? 7.331 9.666 -9.063 1.00 92.50 178 THR A C 1
ATOM 1362 O O . THR A 1 178 ? 8.150 9.101 -8.340 1.00 92.50 178 THR A O 1
ATOM 1365 N N . LEU A 1 179 ? 7.430 9.651 -10.392 1.00 92.19 179 LEU A N 1
ATOM 1366 C CA . LEU A 1 179 ? 8.608 9.143 -11.093 1.00 92.19 179 LEU A CA 1
ATOM 1367 C C . LEU A 1 179 ? 9.739 10.173 -11.050 1.00 92.19 179 LEU A C 1
ATOM 1369 O O . LEU A 1 179 ? 9.505 11.373 -11.177 1.00 92.19 179 LEU A O 1
ATOM 1373 N N . THR A 1 180 ? 10.974 9.699 -10.908 1.00 87.56 180 THR A N 1
ATOM 1374 C CA . THR A 1 180 ? 12.162 10.545 -11.036 1.00 87.56 180 THR A CA 1
ATOM 1375 C C . THR A 1 180 ? 12.514 10.745 -12.511 1.00 87.56 180 THR A C 1
ATOM 1377 O O . THR A 1 180 ? 12.249 9.885 -13.351 1.00 87.56 180 THR A O 1
ATOM 1380 N N . GLU A 1 181 ? 13.147 11.875 -12.831 1.00 86.00 181 GLU A N 1
ATOM 1381 C CA . GLU A 1 181 ? 13.618 12.176 -14.194 1.00 86.00 181 GLU A CA 1
ATOM 1382 C C . GLU A 1 181 ? 14.846 11.339 -14.596 1.00 86.00 181 GLU A C 1
ATOM 1384 O O . GLU A 1 181 ? 15.174 11.217 -15.775 1.00 86.00 181 GLU A O 1
ATOM 1389 N N . PHE A 1 182 ? 15.542 10.750 -13.619 1.00 90.44 182 PHE A N 1
ATOM 1390 C CA . PHE A 1 182 ? 16.744 9.958 -13.854 1.00 90.44 182 PHE A CA 1
ATOM 1391 C C . PHE A 1 182 ? 16.406 8.489 -14.143 1.00 90.44 182 PHE A C 1
ATOM 1393 O O . PHE A 1 182 ? 15.504 7.934 -13.510 1.00 90.44 182 PHE A O 1
ATOM 1400 N N . PRO A 1 183 ? 17.164 7.816 -15.031 1.00 94.31 183 PRO A N 1
ATOM 1401 C CA . PRO A 1 183 ? 16.992 6.389 -15.254 1.00 94.31 183 PRO A CA 1
ATOM 1402 C C . PRO A 1 183 ? 17.156 5.585 -13.959 1.00 94.31 183 PRO A C 1
ATOM 1404 O O . PRO A 1 183 ? 18.104 5.795 -13.200 1.00 94.31 183 PRO A O 1
ATOM 1407 N N . GLN A 1 184 ? 16.243 4.649 -13.718 1.00 94.69 184 GLN A N 1
ATOM 1408 C CA . GLN A 1 184 ? 16.156 3.887 -12.472 1.00 94.69 184 GLN A CA 1
ATOM 1409 C C . GLN A 1 184 ? 15.773 2.430 -12.734 1.00 94.69 184 GLN A C 1
ATOM 1411 O O . GLN A 1 184 ? 15.170 2.111 -13.754 1.00 94.69 184 GLN A O 1
ATOM 1416 N N . ALA A 1 185 ? 16.111 1.533 -11.811 1.00 95.62 185 ALA A N 1
ATOM 1417 C CA . ALA A 1 185 ? 15.688 0.143 -11.902 1.00 95.62 185 ALA A CA 1
ATOM 1418 C C . ALA A 1 185 ? 14.214 -0.018 -11.492 1.00 95.62 185 ALA A C 1
ATOM 1420 O O . ALA A 1 185 ? 13.715 0.668 -10.595 1.00 95.62 185 ALA A O 1
ATOM 1421 N N . ALA A 1 186 ? 13.534 -0.972 -12.117 1.00 96.25 186 ALA A N 1
ATOM 1422 C CA . ALA A 1 186 ? 12.138 -1.289 -11.851 1.00 96.25 186 ALA A CA 1
ATOM 1423 C C . ALA A 1 186 ? 11.925 -2.802 -11.711 1.00 96.25 186 ALA A C 1
ATOM 1425 O O . ALA A 1 186 ? 12.768 -3.627 -12.071 1.00 96.25 186 ALA A O 1
ATOM 1426 N N . GLU A 1 187 ? 10.772 -3.175 -11.183 1.00 95.94 187 GLU A N 1
ATOM 1427 C CA . GLU A 1 187 ? 10.257 -4.536 -11.213 1.00 95.94 187 GLU A CA 1
ATOM 1428 C C . GLU A 1 187 ? 8.980 -4.548 -12.047 1.00 95.94 187 GLU A C 1
ATOM 1430 O O . GLU A 1 187 ? 8.034 -3.827 -11.741 1.00 95.94 187 GLU A O 1
ATOM 1435 N N . LEU A 1 188 ? 8.944 -5.383 -13.082 1.00 95.19 188 LEU A N 1
ATOM 1436 C CA . LEU A 1 188 ? 7.753 -5.666 -13.869 1.00 95.19 188 LEU A CA 1
ATOM 1437 C C . LEU A 1 188 ? 6.996 -6.830 -13.237 1.00 95.19 188 LEU A C 1
ATOM 1439 O O . LEU A 1 188 ? 7.466 -7.968 -13.233 1.00 95.19 188 LEU A O 1
ATOM 1443 N N . HIS A 1 189 ? 5.807 -6.544 -12.728 1.00 94.62 189 HIS A N 1
ATOM 1444 C CA . HIS A 1 189 ? 4.895 -7.506 -12.133 1.00 94.62 189 HIS A CA 1
ATOM 1445 C C . HIS A 1 189 ? 3.850 -7.908 -13.164 1.00 94.62 189 HIS A C 1
ATOM 1447 O O . HIS A 1 189 ? 3.116 -7.085 -13.708 1.00 94.62 189 HIS A O 1
ATOM 1453 N N . THR A 1 190 ? 3.778 -9.205 -13.426 1.00 90.62 190 THR A N 1
ATOM 1454 C CA . THR A 1 190 ? 2.779 -9.814 -14.303 1.00 90.62 190 THR A CA 1
ATOM 1455 C C . THR A 1 190 ? 2.029 -10.892 -13.531 1.00 90.62 190 THR A C 1
ATOM 1457 O O . THR A 1 190 ? 2.525 -11.412 -12.531 1.00 90.62 190 THR A O 1
ATOM 1460 N N . GLY A 1 191 ? 0.881 -11.342 -14.042 1.00 84.12 191 GLY A N 1
ATOM 1461 C CA . GLY A 1 191 ? 0.191 -12.510 -13.476 1.00 84.12 191 GLY A CA 1
ATOM 1462 C C . GLY A 1 191 ? 1.021 -13.808 -13.477 1.00 84.12 191 GLY A C 1
ATOM 1463 O O . GLY A 1 191 ? 0.601 -14.794 -12.880 1.00 84.12 191 GLY A O 1
ATOM 1464 N N . ARG A 1 192 ? 2.184 -13.830 -14.147 1.00 84.31 192 ARG A N 1
ATOM 1465 C CA . ARG A 1 192 ? 3.091 -14.985 -14.232 1.00 84.31 192 ARG A CA 1
ATOM 1466 C C . ARG A 1 192 ? 4.315 -14.877 -13.321 1.00 84.31 192 ARG A C 1
ATOM 1468 O O . ARG A 1 192 ? 4.992 -15.882 -13.128 1.00 84.31 192 ARG A O 1
ATOM 1475 N N . GLY A 1 193 ? 4.615 -13.695 -12.787 1.00 89.50 193 GLY A N 1
ATOM 1476 C CA . GLY A 1 193 ? 5.793 -13.471 -11.955 1.00 89.50 193 GLY A CA 1
ATOM 1477 C C . GLY A 1 193 ? 6.361 -12.062 -12.071 1.00 89.50 193 GLY A C 1
ATOM 1478 O O . GLY A 1 193 ? 5.771 -11.184 -12.705 1.00 89.50 193 GLY A O 1
ATOM 1479 N N . VAL A 1 194 ? 7.526 -11.884 -11.448 1.00 92.56 194 VAL A N 1
ATOM 1480 C CA . VAL A 1 194 ? 8.247 -10.612 -11.359 1.00 92.56 194 VAL A CA 1
ATOM 1481 C C . VAL A 1 194 ? 9.512 -10.678 -12.210 1.00 92.56 194 VAL A C 1
ATOM 1483 O O . VAL A 1 194 ? 10.300 -11.617 -12.083 1.00 92.56 194 VAL A O 1
ATOM 1486 N N . THR A 1 195 ? 9.720 -9.682 -13.064 1.00 92.62 195 THR A N 1
ATOM 1487 C CA . THR A 1 195 ? 10.921 -9.526 -13.891 1.00 92.62 195 THR A CA 1
ATOM 1488 C C . THR A 1 195 ? 11.643 -8.247 -13.499 1.00 92.62 195 THR A C 1
ATOM 1490 O O . THR A 1 195 ? 11.037 -7.183 -13.429 1.00 92.62 195 THR A O 1
ATOM 1493 N N . HIS A 1 196 ? 12.944 -8.338 -13.235 1.00 94.00 196 HIS A N 1
ATOM 1494 C CA . HIS A 1 196 ? 13.750 -7.158 -12.945 1.00 94.00 196 HIS A CA 1
ATOM 1495 C C . HIS A 1 196 ? 14.068 -6.397 -14.235 1.00 94.00 196 HIS A C 1
ATOM 1497 O O . HIS A 1 196 ? 14.516 -6.993 -15.215 1.00 94.00 196 HIS A O 1
ATOM 1503 N N . VAL A 1 197 ? 13.865 -5.084 -14.210 1.00 95.06 197 VAL A N 1
ATOM 1504 C CA . VAL A 1 197 ? 14.227 -4.155 -15.278 1.00 95.06 197 VAL A CA 1
ATOM 1505 C C . VAL A 1 197 ? 15.387 -3.312 -14.775 1.00 95.06 197 VAL A C 1
ATOM 1507 O O . VAL A 1 197 ? 15.226 -2.515 -13.853 1.00 95.06 197 VAL A O 1
ATOM 1510 N N . SER A 1 198 ? 16.566 -3.480 -15.370 1.00 94.25 198 SER A N 1
ATOM 1511 C CA . SER A 1 198 ? 17.767 -2.794 -14.886 1.00 94.25 198 SER A CA 1
ATOM 1512 C C . SER A 1 198 ? 17.722 -1.284 -15.108 1.00 94.25 198 SER A C 1
ATOM 1514 O O . SER A 1 198 ? 18.246 -0.538 -14.286 1.00 94.25 198 SER A O 1
ATOM 1516 N N . ILE A 1 199 ? 17.118 -0.835 -16.213 1.00 96.06 199 ILE A N 1
ATOM 1517 C CA . ILE A 1 199 ? 17.035 0.581 -16.571 1.00 96.06 199 ILE A CA 1
ATOM 1518 C C . ILE A 1 199 ? 15.650 0.876 -17.151 1.00 96.06 199 ILE A C 1
ATOM 1520 O O . ILE A 1 199 ? 15.270 0.355 -18.201 1.00 96.06 199 ILE A O 1
ATOM 1524 N N . MET A 1 200 ? 14.929 1.756 -16.468 1.00 96.31 200 MET A N 1
ATOM 1525 C CA . MET A 1 200 ? 13.708 2.412 -16.908 1.00 96.31 200 MET A CA 1
ATOM 1526 C C . MET A 1 200 ? 13.963 3.920 -16.958 1.00 96.31 200 MET A C 1
ATOM 1528 O O . MET A 1 200 ? 14.389 4.502 -15.960 1.00 96.31 200 MET A O 1
ATOM 1532 N N . ALA A 1 201 ? 13.695 4.552 -18.097 1.00 96.69 201 ALA A N 1
ATOM 1533 C CA . ALA A 1 201 ? 13.800 5.999 -18.278 1.00 96.69 201 ALA A CA 1
ATOM 1534 C C . ALA A 1 201 ? 12.429 6.604 -18.595 1.00 96.69 201 ALA A C 1
ATOM 1536 O O . ALA A 1 201 ? 11.631 5.988 -19.299 1.00 96.69 201 ALA A O 1
ATOM 1537 N N . VAL A 1 202 ? 12.150 7.803 -18.087 1.00 96.69 202 VAL A N 1
ATOM 1538 C CA . VAL A 1 202 ? 10.926 8.540 -18.426 1.00 96.69 202 VAL A CA 1
ATOM 1539 C C . VAL A 1 202 ? 11.144 9.271 -19.751 1.00 96.69 202 VAL A C 1
ATOM 1541 O O . VAL A 1 202 ? 12.060 10.077 -19.863 1.00 96.69 202 VAL A O 1
ATOM 1544 N N . GLU A 1 203 ? 10.306 8.983 -20.746 1.00 95.31 203 GLU A N 1
ATOM 1545 C CA . GLU A 1 203 ? 10.325 9.646 -22.061 1.00 95.31 203 GLU A CA 1
ATOM 1546 C C . GLU A 1 203 ? 9.335 10.812 -22.093 1.00 95.31 203 GLU A C 1
ATOM 1548 O O . GLU A 1 203 ? 9.653 11.910 -22.545 1.00 95.31 203 GLU A O 1
ATOM 1553 N N . TYR A 1 204 ? 8.137 10.578 -21.551 1.00 94.06 204 TYR A N 1
ATOM 1554 C CA . TYR A 1 204 ? 7.109 11.597 -21.382 1.00 94.06 204 TYR A CA 1
ATOM 1555 C C . TYR A 1 204 ? 6.568 11.514 -19.952 1.00 94.06 204 TYR A C 1
ATOM 1557 O O . TYR A 1 204 ? 5.910 10.522 -19.628 1.00 94.06 204 TYR A O 1
ATOM 1565 N N . PRO A 1 205 ? 6.865 12.501 -19.084 1.00 92.50 205 PRO A N 1
ATOM 1566 C CA . PRO A 1 205 ? 6.428 12.479 -17.695 1.00 92.50 205 PRO A CA 1
ATOM 1567 C C . PRO A 1 205 ? 4.920 12.723 -17.578 1.00 92.50 205 PRO A C 1
ATOM 1569 O O . PRO A 1 205 ? 4.320 13.417 -18.402 1.00 92.50 205 PRO A O 1
ATOM 1572 N N . ALA A 1 206 ? 4.327 12.190 -16.511 1.00 90.88 206 ALA A N 1
ATOM 1573 C CA . ALA A 1 206 ? 3.000 12.609 -16.077 1.00 90.88 206 ALA A CA 1
ATOM 1574 C C . ALA A 1 206 ? 3.030 14.051 -15.551 1.00 90.88 206 ALA A C 1
ATOM 1576 O O . ALA A 1 206 ? 4.082 14.564 -15.162 1.00 90.88 206 ALA A O 1
ATOM 1577 N N . THR A 1 207 ? 1.870 14.699 -15.527 1.00 87.62 207 THR A N 1
ATOM 1578 C CA . THR A 1 207 ? 1.709 16.064 -15.013 1.00 87.62 207 THR A CA 1
ATOM 1579 C C . THR A 1 207 ? 0.625 16.099 -13.943 1.00 87.62 207 THR A C 1
ATOM 1581 O O . THR A 1 207 ? -0.148 15.154 -13.796 1.00 87.62 207 THR A O 1
ATOM 1584 N N . ASP A 1 208 ? 0.518 17.213 -13.218 1.00 78.62 208 ASP A N 1
ATOM 1585 C CA . ASP A 1 208 ? -0.549 17.402 -12.226 1.00 78.62 208 ASP A CA 1
ATOM 1586 C C . ASP A 1 208 ? -1.960 17.330 -12.844 1.00 78.62 208 ASP A C 1
ATOM 1588 O O . ASP A 1 208 ? -2.937 17.064 -12.144 1.00 78.62 208 ASP A O 1
ATOM 1592 N N . GLU A 1 209 ? -2.078 17.557 -14.156 1.00 80.38 209 GLU A N 1
ATOM 1593 C CA . GLU A 1 209 ? -3.348 17.507 -14.885 1.00 80.38 209 GLU A CA 1
ATOM 1594 C C . GLU A 1 209 ? -3.680 16.103 -15.405 1.00 80.38 209 GLU A C 1
ATOM 1596 O O . GLU A 1 209 ? -4.850 15.811 -15.672 1.00 80.38 209 GLU A O 1
ATOM 1601 N N . HIS A 1 210 ? -2.679 15.232 -15.579 1.00 85.69 210 HIS A N 1
ATOM 1602 C CA . HIS A 1 210 ? -2.868 13.936 -16.217 1.00 85.69 210 HIS A CA 1
ATOM 1603 C C . HIS A 1 210 ? -1.865 12.875 -15.730 1.00 85.69 210 HIS A C 1
ATOM 1605 O O . HIS A 1 210 ? -0.650 13.069 -15.733 1.00 85.69 210 HIS A O 1
ATOM 1611 N N . ALA A 1 211 ? -2.376 11.698 -15.365 1.00 92.56 211 ALA A N 1
ATOM 1612 C CA . ALA A 1 211 ? -1.566 10.592 -14.852 1.00 92.56 211 ALA A CA 1
ATOM 1613 C C . ALA A 1 211 ? -0.860 9.777 -15.954 1.00 92.56 211 ALA A C 1
ATOM 1615 O O . ALA A 1 211 ? -0.132 8.837 -15.646 1.00 92.56 211 ALA A O 1
ATOM 1616 N N . GLN A 1 212 ? -1.087 10.084 -17.235 1.00 96.31 212 GLN A N 1
ATOM 1617 C CA . GLN A 1 212 ? -0.471 9.363 -18.348 1.00 96.31 212 GLN A CA 1
ATOM 1618 C C . GLN A 1 212 ? 1.039 9.588 -18.387 1.00 96.31 212 GLN A C 1
ATOM 1620 O O . GLN A 1 212 ? 1.509 10.720 -18.275 1.00 96.31 212 GLN A O 1
ATOM 1625 N N . VAL A 1 213 ? 1.781 8.508 -18.610 1.00 96.81 213 VAL A N 1
ATOM 1626 C CA . VAL A 1 213 ? 3.238 8.495 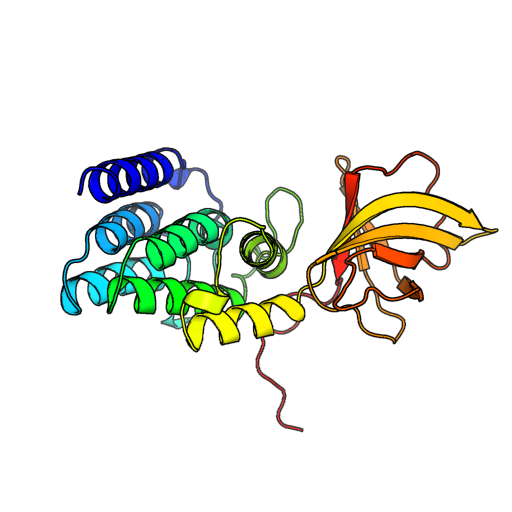-18.713 1.00 96.81 213 VAL A CA 1
ATOM 1627 C C . VAL A 1 213 ? 3.677 7.608 -19.877 1.00 96.81 213 VAL A C 1
ATOM 1629 O O . VAL A 1 213 ? 3.009 6.632 -20.223 1.00 96.81 213 VAL A O 1
ATOM 1632 N N . CYS A 1 214 ? 4.831 7.929 -20.457 1.00 96.44 214 CYS A N 1
ATOM 1633 C CA . CYS A 1 214 ? 5.582 7.023 -21.315 1.00 96.44 214 CYS A CA 1
ATOM 1634 C C . CYS A 1 214 ? 6.957 6.771 -20.701 1.00 96.44 214 CYS A C 1
ATOM 1636 O O . CYS A 1 214 ? 7.714 7.714 -20.446 1.00 96.44 214 CYS A O 1
ATOM 1638 N N . VAL A 1 215 ? 7.302 5.502 -20.511 1.00 96.62 215 VAL A N 1
ATOM 1639 C CA . VAL A 1 215 ? 8.624 5.085 -20.033 1.00 96.62 215 VAL A CA 1
ATOM 1640 C C . VAL A 1 215 ? 9.273 4.119 -21.017 1.00 96.62 215 VAL A C 1
ATOM 1642 O O . VAL A 1 215 ? 8.594 3.347 -21.689 1.00 96.62 215 VAL A O 1
ATOM 1645 N N . ARG A 1 216 ? 10.600 4.146 -21.099 1.00 96.50 216 ARG A N 1
ATOM 1646 C CA . ARG A 1 216 ? 11.412 3.217 -21.883 1.00 96.50 216 ARG A CA 1
ATOM 1647 C C . ARG A 1 216 ? 12.069 2.203 -20.962 1.00 96.50 216 ARG A C 1
ATOM 1649 O O . ARG A 1 216 ? 12.788 2.583 -20.041 1.00 96.50 216 ARG A O 1
ATOM 1656 N N . LEU A 1 217 ? 11.868 0.922 -21.245 1.00 95.81 217 LEU A N 1
ATOM 1657 C CA . LEU A 1 217 ? 12.576 -0.197 -20.629 1.00 95.81 217 LEU A CA 1
ATOM 1658 C C . LEU A 1 217 ? 13.749 -0.575 -21.537 1.00 95.81 217 LEU A C 1
ATOM 1660 O O . LEU A 1 217 ? 13.547 -1.105 -22.632 1.00 95.81 217 LEU A O 1
ATOM 1664 N N . VAL A 1 218 ? 14.970 -0.265 -21.106 1.00 94.56 218 VAL A N 1
ATOM 1665 C CA . VAL A 1 218 ? 16.174 -0.429 -21.934 1.00 94.56 218 VAL A CA 1
ATOM 1666 C C . VAL A 1 218 ? 16.645 -1.880 -21.905 1.00 94.56 218 VAL A C 1
ATOM 1668 O O . VAL A 1 218 ? 16.794 -2.471 -20.833 1.00 94.56 218 VAL A O 1
ATOM 1671 N N . GLY A 1 219 ? 16.915 -2.445 -23.082 1.00 90.56 219 GLY A N 1
ATOM 1672 C CA . GLY A 1 219 ? 17.421 -3.811 -23.234 1.00 90.56 219 GLY A CA 1
ATOM 1673 C C . GLY A 1 219 ? 16.429 -4.900 -22.818 1.00 90.56 219 GLY A C 1
ATOM 1674 O O . GLY A 1 219 ? 16.845 -6.027 -22.542 1.00 90.56 219 GLY A O 1
ATOM 1675 N N . LEU A 1 220 ? 15.139 -4.568 -22.741 1.00 88.88 220 LEU A N 1
ATOM 1676 C CA . LEU A 1 220 ? 14.067 -5.507 -22.445 1.00 88.88 220 LEU A CA 1
ATOM 1677 C C . LEU A 1 220 ? 13.056 -5.502 -23.588 1.00 88.88 220 LEU A C 1
ATOM 1679 O O . LEU A 1 220 ? 12.329 -4.531 -23.781 1.00 88.88 220 LEU A O 1
ATOM 1683 N N . GLU A 1 221 ? 12.973 -6.622 -24.299 1.00 86.12 221 GLU A N 1
ATOM 1684 C CA . GLU A 1 221 ? 11.946 -6.872 -25.306 1.00 86.12 221 GLU A CA 1
ATOM 1685 C C . GLU A 1 221 ? 10.760 -7.592 -24.652 1.00 86.12 221 GLU A C 1
ATOM 1687 O O . GLU A 1 221 ? 10.834 -8.775 -24.306 1.00 86.12 221 GLU A O 1
ATOM 1692 N N . LEU A 1 222 ? 9.653 -6.878 -24.458 1.00 80.69 222 LEU A N 1
ATOM 1693 C CA . LEU A 1 222 ? 8.414 -7.466 -23.957 1.00 80.69 222 LEU A CA 1
ATOM 1694 C C . LEU A 1 222 ? 7.581 -7.999 -25.129 1.00 80.69 222 LEU A C 1
ATOM 1696 O O . LEU A 1 222 ? 6.775 -7.287 -25.726 1.00 80.69 222 LEU A O 1
ATOM 1700 N N . ALA A 1 223 ? 7.789 -9.270 -25.477 1.00 66.44 223 ALA A N 1
ATOM 1701 C CA . ALA A 1 223 ? 7.028 -9.940 -26.527 1.00 66.44 223 ALA A CA 1
ATOM 1702 C C . ALA A 1 223 ? 5.600 -10.295 -26.053 1.00 66.44 223 ALA A C 1
ATOM 1704 O O . ALA A 1 223 ? 5.389 -11.295 -25.364 1.00 66.44 223 ALA A O 1
ATOM 1705 N N . GLY A 1 224 ? 4.604 -9.506 -26.473 1.00 64.88 224 GLY A N 1
ATOM 1706 C CA . GLY A 1 224 ? 3.173 -9.758 -26.248 1.00 64.88 224 GLY A CA 1
ATOM 1707 C C . GLY A 1 224 ? 2.438 -8.618 -25.535 1.00 64.88 224 GLY A C 1
ATOM 1708 O O . GLY A 1 224 ? 3.046 -7.666 -25.060 1.00 64.88 224 GLY A O 1
ATOM 1709 N N . LEU A 1 225 ? 1.104 -8.711 -25.470 1.00 57.25 225 LEU A N 1
ATOM 1710 C CA . LEU A 1 225 ? 0.262 -7.762 -24.732 1.00 57.25 225 LEU A CA 1
ATOM 1711 C C . LEU A 1 225 ? 0.484 -7.944 -23.225 1.00 57.25 225 LEU A C 1
ATOM 1713 O O . LEU A 1 225 ? 0.012 -8.915 -22.632 1.00 57.25 225 LEU A O 1
ATOM 1717 N N . HIS A 1 226 ? 1.190 -6.994 -22.617 1.00 69.00 226 HIS A N 1
ATOM 1718 C CA . HIS A 1 226 ? 1.342 -6.866 -21.166 1.00 69.00 226 HIS A CA 1
ATOM 1719 C C . HIS A 1 226 ? 0.342 -5.869 -20.566 1.00 69.00 226 HIS A C 1
ATOM 1721 O O . HIS A 1 226 ? 0.558 -5.366 -19.468 1.00 69.00 226 HIS A O 1
ATOM 1727 N N . THR A 1 227 ? -0.765 -5.597 -21.262 1.00 76.00 227 THR A N 1
ATOM 1728 C CA . THR A 1 227 ? -1.876 -4.805 -20.728 1.00 76.00 227 THR A CA 1
ATOM 1729 C C . THR A 1 227 ? -2.354 -5.415 -19.408 1.00 76.00 227 THR A C 1
ATOM 1731 O O . THR A 1 227 ? -2.681 -6.604 -19.343 1.00 76.00 227 THR A O 1
ATOM 1734 N N . GLY A 1 228 ? -2.356 -4.609 -18.346 1.00 81.69 228 GLY A N 1
ATOM 1735 C CA . GLY A 1 228 ? -2.670 -5.043 -16.981 1.00 81.69 228 GLY A CA 1
ATOM 1736 C C . GLY A 1 228 ? -1.482 -5.597 -16.182 1.00 81.69 228 GLY A C 1
ATOM 1737 O O . GLY A 1 228 ? -1.687 -6.100 -15.078 1.00 81.69 228 GLY A O 1
ATOM 1738 N N . ALA A 1 229 ? -0.257 -5.535 -16.715 1.00 92.94 229 ALA A N 1
ATOM 1739 C CA . ALA A 1 229 ? 0.961 -5.641 -15.916 1.00 92.94 229 ALA A CA 1
ATOM 1740 C C . ALA A 1 229 ? 1.270 -4.304 -15.229 1.00 92.94 229 ALA A C 1
ATOM 1742 O O . ALA A 1 229 ? 0.760 -3.254 -15.620 1.00 92.94 229 ALA A O 1
ATOM 1743 N N . THR A 1 230 ? 2.141 -4.348 -14.229 1.00 96.06 230 THR A N 1
ATOM 1744 C CA . THR A 1 230 ? 2.438 -3.187 -13.392 1.00 96.06 230 THR A CA 1
ATOM 1745 C C . THR A 1 230 ? 3.937 -3.079 -13.152 1.00 96.06 230 THR A C 1
ATOM 1747 O O . THR A 1 230 ? 4.589 -4.071 -12.830 1.00 96.06 230 THR A O 1
ATOM 1750 N N . LEU A 1 231 ? 4.494 -1.880 -13.285 1.00 96.56 231 LEU A N 1
ATOM 1751 C CA . LEU A 1 231 ? 5.861 -1.570 -12.876 1.00 96.56 231 LEU A CA 1
ATOM 1752 C C . LEU A 1 231 ? 5.856 -0.954 -11.479 1.00 96.56 231 LEU A C 1
ATOM 1754 O O . LEU A 1 231 ? 5.064 -0.058 -11.198 1.00 96.56 231 LEU A O 1
ATOM 1758 N N . TYR A 1 232 ? 6.790 -1.391 -10.644 1.00 96.31 232 TYR A N 1
ATOM 1759 C CA . TYR A 1 232 ? 7.104 -0.768 -9.360 1.00 96.31 232 TYR A CA 1
ATOM 1760 C C . TYR A 1 232 ? 8.583 -0.392 -9.310 1.00 96.31 232 TYR A C 1
ATOM 1762 O O . TYR A 1 232 ? 9.413 -1.008 -9.985 1.00 96.31 232 TYR A O 1
ATOM 1770 N N . SER A 1 233 ? 8.934 0.566 -8.455 1.00 94.56 233 SER A N 1
ATOM 1771 C CA . SER A 1 233 ? 10.335 0.856 -8.143 1.00 94.56 233 SER A CA 1
ATOM 1772 C C . SER A 1 233 ? 11.046 -0.375 -7.576 1.00 94.56 233 SER A C 1
ATOM 1774 O O . SER A 1 233 ? 10.575 -1.001 -6.621 1.00 94.56 233 SER A O 1
ATOM 1776 N N . ALA A 1 234 ? 12.223 -0.698 -8.120 1.00 93.38 234 ALA A N 1
ATOM 1777 C CA . ALA A 1 234 ? 13.052 -1.773 -7.577 1.00 93.38 234 ALA A CA 1
ATOM 1778 C C . ALA A 1 234 ? 13.654 -1.415 -6.205 1.00 93.38 234 ALA A C 1
ATOM 1780 O O . ALA A 1 234 ? 13.971 -2.319 -5.438 1.00 93.38 234 ALA A O 1
ATOM 1781 N N . PHE A 1 235 ? 13.758 -0.121 -5.881 1.00 89.31 235 PHE A N 1
ATOM 1782 C CA . PHE A 1 235 ? 14.423 0.392 -4.676 1.00 89.31 235 PHE A CA 1
ATOM 1783 C C . PHE A 1 235 ? 13.520 0.471 -3.440 1.00 89.31 235 PHE A C 1
ATOM 1785 O O . PHE A 1 235 ? 13.989 0.735 -2.330 1.00 89.31 235 PHE A O 1
ATOM 1792 N N . CYS A 1 236 ? 12.214 0.247 -3.597 1.00 88.25 236 CYS A N 1
ATOM 1793 C CA . CYS A 1 236 ? 11.284 0.321 -2.476 1.00 88.25 236 CYS A CA 1
ATOM 1794 C C . CYS A 1 236 ? 11.673 -0.658 -1.357 1.00 88.25 236 CYS A C 1
ATOM 1796 O O . CYS A 1 236 ? 12.029 -1.808 -1.604 1.00 88.25 236 CYS A O 1
ATOM 1798 N N . GLY A 1 237 ? 11.615 -0.221 -0.098 1.00 71.56 237 GLY A N 1
ATOM 1799 C CA . GLY A 1 237 ? 11.895 -1.081 1.058 1.00 71.56 237 GLY A CA 1
ATOM 1800 C C . GLY A 1 237 ? 13.336 -1.607 1.161 1.00 71.56 237 GLY A C 1
ATOM 1801 O O . GLY A 1 237 ? 13.597 -2.454 2.013 1.00 71.56 237 GLY A O 1
ATOM 1802 N N . GLU A 1 238 ? 14.267 -1.139 0.319 1.00 63.34 238 GLU A N 1
ATOM 1803 C CA . GLU A 1 238 ? 15.712 -1.396 0.478 1.00 63.34 238 GLU A CA 1
ATOM 1804 C C . GLU A 1 238 ? 16.333 -0.481 1.539 1.00 63.34 238 GLU A C 1
ATOM 1806 O O . GLU A 1 238 ? 17.314 -0.838 2.193 1.00 63.34 238 GLU A O 1
ATOM 1811 N N . TYR A 1 239 ? 15.669 0.642 1.799 1.00 52.06 239 TYR A N 1
ATOM 1812 C CA . TYR A 1 239 ? 15.964 1.575 2.867 1.00 52.06 239 TYR A CA 1
ATOM 1813 C C . TYR A 1 239 ? 14.657 1.792 3.631 1.00 52.06 239 TYR A C 1
ATOM 1815 O O . TYR A 1 239 ? 13.666 2.220 3.048 1.00 52.06 239 TYR A O 1
ATOM 1823 N N . GLY A 1 240 ? 14.615 1.451 4.925 1.00 44.94 240 GLY A N 1
ATOM 1824 C CA . GLY A 1 240 ? 13.601 2.070 5.785 1.00 44.94 240 GLY A CA 1
ATOM 1825 C C . GLY A 1 240 ? 13.827 3.575 5.703 1.00 44.94 240 GLY A C 1
ATOM 1826 O O . GLY A 1 240 ? 14.990 3.979 5.763 1.00 44.94 240 GLY A O 1
ATOM 1827 N N . THR A 1 241 ? 12.771 4.355 5.499 1.00 42.16 241 THR A N 1
ATOM 1828 C CA . THR A 1 241 ? 12.771 5.817 5.349 1.00 42.16 241 THR A CA 1
ATOM 1829 C C . THR A 1 241 ? 13.270 6.498 6.626 1.00 42.16 241 THR A C 1
ATOM 1831 O O . THR A 1 241 ? 12.542 7.137 7.374 1.00 42.16 241 THR A O 1
ATOM 1834 N N . GLN A 1 242 ? 14.560 6.361 6.906 1.00 35.28 242 GLN A N 1
ATOM 1835 C CA . GLN A 1 242 ? 15.305 7.411 7.565 1.00 35.28 242 GLN A CA 1
ATOM 1836 C C . GLN A 1 242 ? 15.983 8.189 6.444 1.00 35.28 242 GLN A C 1
ATOM 1838 O O . GLN A 1 242 ? 16.743 7.581 5.681 1.00 35.28 242 GLN A O 1
ATOM 1843 N N . PRO A 1 243 ? 15.729 9.502 6.320 1.00 35.81 243 PRO A N 1
ATOM 1844 C CA . PRO A 1 243 ? 16.630 10.337 5.560 1.00 35.81 243 PRO A CA 1
ATOM 1845 C C . PRO A 1 243 ? 18.006 10.140 6.189 1.00 35.81 243 PRO A C 1
ATOM 1847 O O . PRO A 1 243 ? 18.196 10.359 7.385 1.00 35.81 243 PRO A O 1
ATOM 1850 N N . SER A 1 244 ? 18.956 9.642 5.406 1.00 34.28 244 SER A N 1
ATOM 1851 C CA . SER A 1 244 ? 20.354 9.791 5.764 1.00 34.28 244 SER A CA 1
ATOM 1852 C C . SER A 1 244 ? 20.602 11.288 5.871 1.00 34.28 244 SER A C 1
ATOM 1854 O O . SER A 1 244 ? 20.511 11.977 4.856 1.00 34.28 244 SER A O 1
ATOM 1856 N N . ASP A 1 245 ? 20.875 11.772 7.081 1.00 36.59 245 ASP A N 1
ATOM 1857 C CA . ASP A 1 245 ? 21.497 13.072 7.293 1.00 36.59 245 ASP A CA 1
ATOM 1858 C C . ASP A 1 245 ? 22.717 13.180 6.361 1.00 36.59 245 ASP A C 1
ATOM 1860 O O . ASP A 1 245 ? 23.747 12.530 6.579 1.00 36.59 245 ASP A O 1
ATOM 1864 N N . LEU A 1 246 ? 22.566 13.974 5.301 1.00 34.25 246 LEU A N 1
ATOM 1865 C CA . LEU A 1 246 ? 23.623 14.556 4.479 1.00 34.25 246 LEU A CA 1
ATOM 1866 C C . LEU A 1 246 ? 23.259 16.012 4.197 1.00 34.25 246 LEU A C 1
ATOM 1868 O O . LEU A 1 246 ? 22.124 16.255 3.729 1.00 34.25 246 LEU A O 1
#

pLDDT: mean 89.78, std 13.71, range [34.25, 98.62]

Organism: NCBI:txid501010

Foldseek 3Di:
DVPLVVLLVVLLVLLVPDPLVPFDDDPVAADSCLQSVLLNQLSVDPDQVSLVVSLCSCCRHHAHPVVQLEGALNLLSCLLSLLSSLVSDDDNSNVSSLVSLVSNLLGFYDPPRQADPLRHGSNLSSLVSLLDPPRPLVVSPPSSVVSLQSSLVKKKWQFADWDDDPQKIKTKGFMDHDDDQDWAKKWKGAPVHIDTQHTKHWPACADPVGRITIIMRPRHDDPDDRRGIMITGPCRSVDNPDPDDD

Sequence (246 aa):
MRRTRQDNADIVDAIEAVDWNSLPGPADYYRPTAAREGLHNLARARGHTEAASAASHLAGGGIIHDHSGTVFPAAVLATPLLLQIAEERTGAAQTAALELVEDTLNFRPWPGFVRTQRGVRLCCAITDHIHAPAPNLYQLGHEGHSLLTTAREHWRVDIEETWVESTDTLVFGTVAGTLTEFPQAAELHTGRGVTHVSIMAVEYPATDEHAQVCVRLVGLELAGLHTGATLYSAFCGEYGTQPSDL